Protein AF-A0A3D3RHH7-F1 (afdb_monomer_lite)

Secondary structure (DSSP, 8-state):
------------------------------PPPP----------SS-HHHHHHHHH-SSHHHHHHHHHHHTTT--HHHHHHHHHHHHTTSSSGGGS--GGGGGGGGGS-HHHHHHHHHHHHHHHS-SEETTEE-S-HHHHHHHHHHHHHHHHH--SSHHHHHHHHHHHHHHHHHHHTT-BTTTTB--TTB-TTSBB-HHHHHHHHHHHHH--SSHHHHHHHHHHHHHHHTTTB--HHHHHHHHTHHHHHT-

Radius of gyration: 22.03 Å; chains: 1; bounding box: 51×44×58 Å

Structure (mmCIF, N/CA/C/O backbone):
data_AF-A0A3D3RHH7-F1
#
_entry.id   AF-A0A3D3RHH7-F1
#
loop_
_atom_site.group_PDB
_atom_site.id
_atom_site.type_symbol
_atom_site.label_atom_id
_atom_site.label_alt_id
_atom_site.label_comp_id
_atom_site.label_asym_id
_atom_site.label_entity_id
_atom_site.label_seq_id
_atom_site.pdbx_PDB_ins_code
_atom_site.Cartn_x
_atom_site.Cartn_y
_atom_site.Cartn_z
_atom_site.occupancy
_atom_site.B_iso_or_equiv
_atom_site.auth_seq_id
_atom_site.auth_comp_id
_atom_site.auth_asym_id
_atom_site.auth_atom_id
_atom_site.pdbx_PDB_model_num
ATOM 1 N N . MET A 1 1 ? -23.963 -3.420 -33.113 1.00 36.44 1 MET A N 1
ATOM 2 C CA . MET A 1 1 ? -24.601 -2.488 -32.156 1.00 36.44 1 MET A CA 1
ATOM 3 C C . MET A 1 1 ? -24.087 -2.760 -30.743 1.00 36.44 1 MET A C 1
ATOM 5 O O . MET A 1 1 ? -24.636 -3.609 -30.059 1.00 36.44 1 MET A O 1
ATOM 9 N N . ARG A 1 2 ? -23.019 -2.074 -30.315 1.00 29.97 2 ARG A N 1
ATOM 10 C CA . ARG A 1 2 ? -22.666 -1.868 -28.898 1.00 29.97 2 ARG A CA 1
ATOM 11 C C . ARG A 1 2 ? -21.932 -0.532 -28.781 1.00 29.97 2 ARG A C 1
ATOM 13 O O . ARG A 1 2 ? -20.739 -0.444 -29.032 1.00 29.97 2 ARG A O 1
ATOM 20 N N . LEU A 1 3 ? -22.689 0.510 -28.446 1.00 31.59 3 LEU A N 1
ATOM 21 C CA . LEU A 1 3 ? -22.160 1.712 -27.814 1.00 31.59 3 LEU A CA 1
ATOM 22 C C . LEU A 1 3 ? -22.088 1.452 -26.307 1.00 31.59 3 LEU A C 1
ATOM 24 O O . LEU A 1 3 ? -23.099 1.079 -25.714 1.00 31.59 3 LEU A O 1
ATOM 28 N N . LYS A 1 4 ? -20.936 1.729 -25.695 1.00 30.05 4 LYS A N 1
ATOM 29 C CA . LYS A 1 4 ? -20.825 2.691 -24.588 1.00 30.05 4 LYS A CA 1
ATOM 30 C C . LYS A 1 4 ? -19.351 3.022 -24.351 1.00 30.05 4 LYS A C 1
ATOM 32 O O . LYS A 1 4 ? -18.522 2.152 -24.127 1.00 30.05 4 LYS A O 1
ATOM 37 N N . ARG A 1 5 ? -19.078 4.313 -24.503 1.00 30.95 5 ARG A N 1
ATOM 38 C CA . ARG A 1 5 ? -17.812 5.029 -24.371 1.00 30.95 5 ARG A CA 1
ATOM 39 C C . ARG A 1 5 ? -17.677 5.569 -22.939 1.00 30.95 5 ARG A C 1
ATOM 41 O O . ARG A 1 5 ? -18.682 5.994 -22.383 1.00 30.95 5 ARG A O 1
ATOM 48 N N . PHE A 1 6 ? -16.430 5.616 -22.467 1.00 32.62 6 PHE A N 1
ATOM 49 C CA . PHE A 1 6 ? -15.813 6.571 -21.532 1.00 32.62 6 PHE A CA 1
ATOM 50 C C . PHE A 1 6 ? -16.414 6.806 -20.132 1.00 32.62 6 PHE A C 1
ATOM 52 O O . PHE A 1 6 ? -17.530 7.283 -19.962 1.00 32.62 6 PHE A O 1
ATOM 59 N N . GLY A 1 7 ? -15.546 6.615 -19.136 1.00 24.17 7 GLY A N 1
ATOM 60 C CA . GLY A 1 7 ? -15.665 7.137 -17.778 1.00 24.17 7 GLY A CA 1
ATOM 61 C C . GLY A 1 7 ? -14.301 7.106 -17.086 1.00 24.17 7 GLY A C 1
ATOM 62 O O . GLY A 1 7 ? -14.091 6.288 -16.203 1.00 24.17 7 GLY A O 1
ATOM 63 N N . VAL A 1 8 ? -13.364 7.956 -17.520 1.00 29.80 8 VAL A N 1
ATOM 64 C CA . VAL A 1 8 ? -12.105 8.205 -16.795 1.00 29.80 8 VAL A CA 1
ATOM 65 C C . VAL A 1 8 ? -12.392 9.286 -15.758 1.00 29.80 8 VAL A C 1
ATOM 67 O O . VAL A 1 8 ? -12.702 10.422 -16.119 1.00 29.80 8 VAL A O 1
ATOM 70 N N . LEU A 1 9 ? -12.328 8.931 -14.476 1.00 25.11 9 LEU A N 1
ATOM 71 C CA . LEU A 1 9 ? -12.468 9.864 -13.361 1.00 25.11 9 LEU A CA 1
ATOM 72 C C . LEU A 1 9 ? -11.070 10.137 -12.787 1.00 25.11 9 LEU A C 1
ATOM 74 O O . LEU A 1 9 ? -10.566 9.372 -11.972 1.00 25.11 9 LEU A O 1
ATOM 78 N N . MET A 1 10 ? -10.432 11.230 -13.213 1.00 26.94 10 MET A N 1
ATOM 79 C CA . MET A 1 10 ? -9.290 11.787 -12.486 1.00 26.94 10 MET A CA 1
ATOM 80 C C . MET A 1 10 ? -9.810 12.647 -11.332 1.00 26.94 10 MET A C 1
ATOM 82 O O . MET A 1 10 ? -10.427 13.687 -11.555 1.00 26.94 10 MET A O 1
ATOM 86 N N . LEU A 1 11 ? -9.515 12.240 -10.097 1.00 23.30 11 LEU A N 1
ATOM 87 C CA . LEU A 1 11 ? -9.550 13.129 -8.938 1.00 23.30 11 LEU A CA 1
ATOM 88 C C . LEU A 1 11 ? -8.145 13.725 -8.756 1.00 23.30 11 LEU A C 1
ATOM 90 O O . LEU A 1 11 ? -7.280 13.118 -8.130 1.00 23.30 11 LEU A O 1
ATOM 94 N N . ALA A 1 12 ? -7.913 14.921 -9.297 1.00 27.81 12 ALA A N 1
ATOM 95 C CA . ALA A 1 12 ? -6.769 15.745 -8.920 1.00 27.81 12 ALA A CA 1
ATOM 96 C C . ALA A 1 12 ? -7.234 16.790 -7.898 1.00 27.81 12 ALA A C 1
ATOM 98 O O . ALA A 1 12 ? -8.126 17.595 -8.159 1.00 27.81 12 ALA A O 1
ATOM 99 N N . SER A 1 13 ? -6.639 16.743 -6.709 1.00 25.42 13 SER A N 1
ATOM 100 C CA . SER A 1 13 ? -6.849 17.724 -5.647 1.00 25.42 13 SER A CA 1
ATOM 101 C C . SER A 1 13 ? -5.986 18.959 -5.908 1.00 25.42 13 SER A C 1
ATOM 103 O O . SER A 1 13 ? -4.771 18.827 -6.024 1.00 25.42 13 SER A O 1
ATOM 105 N N . LEU A 1 14 ? -6.578 20.154 -5.894 1.00 25.58 14 LEU A N 1
ATOM 106 C CA . LEU A 1 14 ? -5.857 21.396 -5.612 1.00 25.58 14 LEU A CA 1
ATOM 107 C C . LEU A 1 14 ? -6.682 22.210 -4.606 1.00 25.58 14 LEU A C 1
ATOM 109 O O . LEU A 1 14 ? -7.826 22.570 -4.873 1.00 25.58 14 LEU A O 1
ATOM 113 N N . MET A 1 15 ? -6.122 22.451 -3.420 1.00 27.94 15 MET A N 1
ATOM 114 C CA . MET A 1 15 ? -6.662 23.428 -2.473 1.00 27.94 15 MET A CA 1
ATOM 115 C C . MET A 1 15 ? -6.313 24.835 -2.954 1.00 27.94 15 MET A C 1
ATOM 117 O O . MET A 1 15 ? -5.166 25.052 -3.325 1.00 27.94 15 MET A O 1
ATOM 121 N N . MET A 1 16 ? -7.251 25.777 -2.841 1.00 28.19 16 MET A N 1
ATOM 122 C CA . MET A 1 16 ? -7.049 27.136 -2.315 1.00 28.19 16 MET A CA 1
ATOM 123 C C . MET A 1 16 ? -8.427 27.730 -1.972 1.00 28.19 16 MET A C 1
ATOM 125 O O . MET A 1 16 ? -9.439 27.426 -2.597 1.00 28.19 16 MET A O 1
ATOM 129 N N . VAL A 1 17 ? -8.442 28.502 -0.893 1.00 28.31 17 VAL A N 1
ATOM 130 C CA . VAL A 1 17 ? -9.592 29.022 -0.146 1.00 28.31 17 VAL A CA 1
ATOM 131 C C . VAL A 1 17 ? -10.223 30.219 -0.866 1.00 28.31 17 VAL A C 1
ATOM 133 O O . VAL A 1 17 ? -9.503 31.096 -1.328 1.00 28.31 17 VAL A O 1
ATOM 136 N N . GLY A 1 18 ? -11.556 30.297 -0.897 1.00 24.38 18 GLY A N 1
ATOM 137 C CA . GLY A 1 18 ? -12.290 31.482 -1.352 1.00 24.3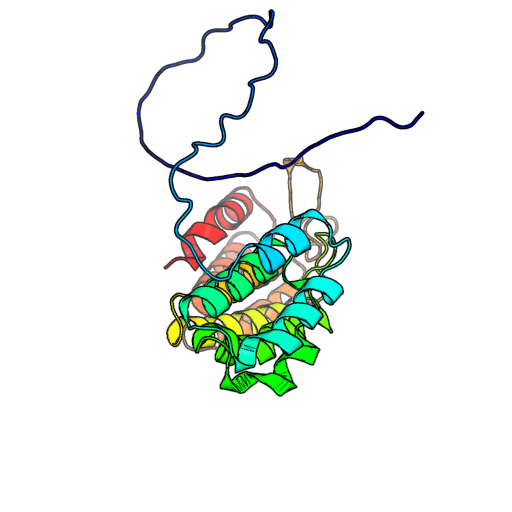8 18 GLY A CA 1
ATOM 138 C C . GLY A 1 18 ? -13.802 31.257 -1.335 1.00 24.38 18 GLY A C 1
ATOM 139 O O . GLY A 1 18 ? -14.340 30.515 -2.144 1.00 24.38 18 GLY A O 1
ATOM 140 N N . SER A 1 19 ? -14.471 31.860 -0.362 1.00 27.84 19 SER A N 1
ATOM 141 C CA . SER A 1 19 ? -15.902 31.791 -0.046 1.00 27.84 19 SER A CA 1
ATOM 142 C C . SER A 1 19 ? -16.840 32.325 -1.137 1.00 27.84 19 SER A C 1
ATOM 144 O O . SER A 1 19 ? -16.715 33.499 -1.469 1.00 27.84 19 SER A O 1
ATOM 146 N N . VAL A 1 20 ? -17.864 31.556 -1.545 1.00 26.48 20 VAL A N 1
ATOM 147 C CA . VAL A 1 20 ? -19.197 32.086 -1.923 1.00 26.48 20 VAL A CA 1
ATOM 148 C C . VAL A 1 20 ? -20.289 31.021 -1.681 1.00 26.48 20 VAL A C 1
ATOM 150 O O . VAL A 1 20 ? -20.112 29.853 -2.019 1.00 26.48 20 VAL A O 1
ATOM 153 N N . SER A 1 21 ? -21.399 31.431 -1.060 1.00 25.89 21 SER A N 1
ATOM 154 C CA . SER A 1 21 ? -22.599 30.631 -0.740 1.00 25.89 21 SER A CA 1
ATOM 155 C C . SER A 1 21 ? -23.409 30.170 -1.973 1.00 25.89 21 SER A C 1
ATOM 157 O O . SER A 1 21 ? -23.244 30.732 -3.055 1.00 25.89 21 SER A O 1
ATOM 159 N N . PRO A 1 22 ? -24.305 29.167 -1.821 1.00 28.92 22 PRO A N 1
ATOM 160 C CA . PRO A 1 22 ? -24.916 28.435 -2.930 1.00 28.92 22 PRO A CA 1
ATOM 161 C C . PRO A 1 22 ? -26.180 29.118 -3.469 1.00 28.92 22 PRO A C 1
ATOM 163 O O . PRO A 1 22 ? -27.149 29.318 -2.739 1.00 28.92 22 PRO A O 1
ATOM 166 N N . ALA A 1 23 ? -26.201 29.391 -4.773 1.00 25.73 23 ALA A N 1
ATOM 167 C CA . ALA A 1 23 ? -27.415 29.698 -5.518 1.00 25.73 23 ALA A CA 1
ATOM 168 C C . ALA A 1 23 ? -27.577 28.693 -6.665 1.00 25.73 23 ALA A C 1
ATOM 170 O O . ALA A 1 23 ? -26.650 28.427 -7.428 1.00 25.73 23 ALA A O 1
ATOM 171 N N . MET A 1 24 ? -28.774 28.113 -6.730 1.00 32.50 24 MET A N 1
ATOM 172 C CA . MET A 1 24 ? -29.255 27.201 -7.761 1.00 32.50 24 MET A CA 1
ATOM 173 C C . MET A 1 24 ? -29.057 27.789 -9.163 1.00 32.50 24 MET A C 1
ATOM 175 O O . MET A 1 24 ? -29.518 28.897 -9.423 1.00 32.50 24 MET A O 1
ATOM 179 N N . VAL A 1 25 ? -28.500 27.012 -10.094 1.00 27.36 25 VAL A N 1
ATOM 180 C CA . VAL A 1 25 ? -28.709 27.240 -11.529 1.00 27.36 25 VAL A CA 1
ATOM 181 C C . VAL A 1 25 ? -29.032 25.909 -12.202 1.00 27.36 25 VAL A C 1
ATOM 183 O O . VAL A 1 25 ? -28.307 24.923 -12.079 1.00 27.36 25 VAL A O 1
ATOM 186 N N . LYS A 1 26 ? -30.198 25.920 -12.851 1.00 26.30 26 LYS A N 1
ATOM 187 C CA . LYS A 1 26 ? -30.817 24.882 -13.674 1.00 26.30 26 LYS A CA 1
ATOM 188 C C . LYS A 1 26 ? -29.849 24.258 -14.679 1.00 26.30 26 LYS A C 1
ATOM 190 O O . LYS A 1 26 ? -29.038 24.942 -15.293 1.00 26.30 26 LYS A O 1
ATOM 195 N N . ALA A 1 27 ? -30.056 22.966 -14.909 1.00 34.97 27 ALA A N 1
ATOM 196 C CA . ALA A 1 27 ? -29.554 22.252 -16.067 1.00 34.97 27 ALA A CA 1
ATOM 197 C C . ALA A 1 27 ? -30.200 22.796 -17.350 1.00 34.97 27 ALA A C 1
ATOM 199 O O . ALA A 1 27 ? -31.411 22.685 -17.505 1.00 34.97 27 ALA A O 1
ATOM 200 N N . GLU A 1 28 ? -29.393 23.327 -18.266 1.00 26.34 28 GLU A N 1
ATOM 201 C CA . GLU A 1 28 ? -29.733 23.452 -19.685 1.00 26.34 28 GLU A CA 1
ATOM 202 C C . GLU A 1 28 ? -28.440 23.569 -20.519 1.00 26.34 28 GLU A C 1
ATOM 204 O O . GLU A 1 28 ? -27.606 24.436 -20.285 1.00 26.34 28 GLU A O 1
ATOM 209 N N . ASN A 1 29 ? -28.279 22.643 -21.472 1.00 37.91 29 ASN A N 1
ATOM 210 C CA . ASN A 1 29 ? -27.395 22.693 -22.646 1.00 37.91 29 ASN A CA 1
ATOM 211 C C . ASN A 1 29 ? -25.923 23.133 -22.471 1.00 37.91 29 ASN A C 1
ATOM 213 O O . ASN A 1 29 ? -25.558 24.268 -22.767 1.00 37.91 29 ASN A O 1
ATOM 217 N N . LEU A 1 30 ? -25.031 22.170 -22.209 1.00 26.97 30 LEU A N 1
ATOM 218 C CA . LEU A 1 30 ? -23.603 22.291 -22.532 1.00 26.97 30 LEU A CA 1
ATOM 219 C C . LEU A 1 30 ? -23.193 21.172 -23.497 1.00 26.97 30 LEU A C 1
ATOM 221 O O . LEU A 1 30 ? -23.174 19.991 -23.150 1.00 26.97 30 LEU A O 1
ATOM 225 N N . LYS A 1 31 ? -22.896 21.574 -24.739 1.00 30.28 31 LYS A N 1
ATOM 226 C CA . LYS A 1 31 ? -22.258 20.752 -25.775 1.00 30.28 31 LYS A CA 1
ATOM 227 C C . LYS A 1 31 ? -20.976 20.126 -25.214 1.00 30.28 31 LYS A C 1
ATOM 229 O O . LYS A 1 31 ? -20.228 20.786 -24.498 1.00 30.28 31 LYS A O 1
ATOM 234 N N . SER A 1 32 ? -20.735 18.861 -25.556 1.00 26.69 32 SER A N 1
ATOM 235 C CA . SER A 1 32 ? -19.552 18.099 -25.150 1.00 26.69 32 SER A CA 1
ATOM 236 C C . SER A 1 32 ? -18.262 18.888 -25.423 1.00 26.69 32 SER A C 1
ATOM 238 O O . SER A 1 32 ? -18.077 19.335 -26.557 1.00 26.69 32 SER A O 1
ATOM 240 N N . PRO A 1 33 ? -17.366 19.068 -24.437 1.00 29.00 33 PRO A N 1
ATOM 241 C CA . PRO A 1 33 ? -16.119 19.773 -24.672 1.00 29.00 33 PRO A CA 1
ATOM 242 C C . PRO A 1 33 ? -15.186 18.902 -25.516 1.00 29.00 33 PRO A C 1
ATOM 244 O O . PRO A 1 33 ? -14.762 17.819 -25.113 1.00 29.00 33 PRO A O 1
ATOM 247 N N . THR A 1 34 ? -14.879 19.396 -26.711 1.00 28.77 34 THR A N 1
ATOM 248 C CA . THR A 1 34 ? -13.774 18.942 -27.552 1.00 28.77 34 THR A CA 1
ATOM 249 C C . THR A 1 34 ? -12.474 19.099 -26.764 1.00 28.77 34 THR A C 1
ATOM 251 O O . THR A 1 34 ? -12.113 20.209 -26.373 1.00 28.77 34 THR A O 1
ATOM 254 N N . VAL A 1 35 ? -11.770 17.997 -26.507 1.00 27.92 35 VAL A N 1
ATOM 255 C CA . VAL A 1 35 ? -10.446 18.037 -25.878 1.00 27.92 35 VAL A CA 1
ATOM 256 C C . VAL A 1 35 ? -9.446 18.552 -26.911 1.00 27.92 35 VAL A C 1
ATOM 258 O O . VAL A 1 35 ? -9.142 17.871 -27.889 1.00 27.92 35 VAL A O 1
ATOM 261 N N . TYR A 1 36 ? -8.947 19.766 -26.692 1.00 26.12 36 TYR A N 1
ATOM 262 C CA . TYR A 1 36 ? -7.788 20.305 -27.393 1.00 26.12 36 TYR A CA 1
ATOM 263 C C . TYR A 1 36 ? -6.529 19.588 -26.897 1.00 26.12 36 TYR A C 1
ATOM 265 O O . TYR A 1 36 ? -6.069 19.824 -25.781 1.00 26.12 36 TYR A O 1
ATOM 273 N N . VAL A 1 37 ? -5.954 18.725 -27.733 1.00 31.12 37 VAL A N 1
ATOM 274 C CA . VAL A 1 37 ? -4.564 18.286 -27.573 1.00 31.12 37 VAL A CA 1
ATOM 275 C C . VAL A 1 37 ? -3.691 19.423 -28.097 1.00 31.12 37 VAL A C 1
ATOM 277 O O . VAL A 1 37 ? -3.684 19.699 -29.295 1.00 31.12 37 VAL A O 1
ATOM 280 N N . SER A 1 38 ? -2.995 20.132 -27.207 1.00 30.08 38 SER A N 1
ATOM 281 C CA . SER A 1 38 ? -2.053 21.174 -27.611 1.00 30.08 38 SER A CA 1
ATOM 282 C C . SER A 1 38 ? -0.878 20.542 -28.356 1.00 30.08 38 SER A C 1
ATOM 284 O O . SER A 1 38 ? -0.039 19.857 -27.769 1.00 30.08 38 SER A O 1
ATOM 286 N N . SER A 1 39 ? -0.816 20.792 -29.658 1.00 39.81 39 SER A N 1
ATOM 287 C CA . SER A 1 39 ? 0.302 20.480 -30.540 1.00 39.81 39 SER A CA 1
ATOM 288 C C . SER A 1 39 ? 1.522 21.338 -30.185 1.00 39.81 39 SER A C 1
ATOM 290 O O . SER A 1 39 ? 1.716 22.409 -30.754 1.00 39.81 39 SER A O 1
ATOM 292 N N . ALA A 1 40 ? 2.341 20.901 -29.230 1.00 34.91 40 ALA A N 1
ATOM 293 C CA . ALA A 1 40 ? 3.646 21.513 -28.980 1.00 34.91 40 ALA A CA 1
ATOM 294 C C . ALA A 1 40 ? 4.610 20.542 -28.280 1.00 34.91 40 ALA A C 1
ATOM 296 O O . ALA A 1 40 ? 4.842 20.656 -27.079 1.00 34.91 40 ALA A O 1
ATOM 297 N N . ARG A 1 41 ? 5.152 19.591 -29.057 1.00 35.56 41 ARG A N 1
ATOM 298 C CA . ARG A 1 41 ? 6.552 19.096 -29.060 1.00 35.56 41 ARG A CA 1
ATOM 299 C C . ARG A 1 41 ? 6.633 17.782 -29.847 1.00 35.56 41 ARG A C 1
ATOM 301 O O . ARG A 1 41 ? 6.730 16.700 -29.288 1.00 35.56 41 ARG A O 1
ATOM 308 N N . GLN A 1 42 ? 6.618 17.899 -31.172 1.00 41.00 42 GLN A N 1
ATOM 309 C CA . GLN A 1 42 ? 7.328 16.947 -32.023 1.00 41.00 42 GLN A CA 1
ATOM 310 C C . GLN A 1 42 ? 8.803 17.364 -32.015 1.00 41.00 42 GLN A C 1
ATOM 312 O O . GLN A 1 42 ? 9.186 18.314 -32.695 1.00 41.00 42 GLN A O 1
ATOM 317 N N . SER A 1 43 ? 9.625 16.684 -31.220 1.00 34.12 43 SER A N 1
ATOM 318 C CA . SER A 1 43 ? 11.081 16.688 -31.381 1.00 34.12 43 SER A CA 1
ATOM 319 C C . SER A 1 43 ? 11.524 15.269 -31.715 1.00 34.12 43 SER A C 1
ATOM 321 O O . SER A 1 43 ? 11.156 14.319 -31.034 1.00 34.12 43 SER A O 1
ATOM 323 N N . LYS A 1 44 ? 12.249 15.154 -32.827 1.00 41.88 44 LYS A N 1
ATOM 324 C CA . LYS A 1 44 ? 12.581 13.920 -33.535 1.00 41.88 44 LYS A CA 1
ATOM 325 C C . LYS A 1 44 ? 13.451 12.944 -32.728 1.00 41.88 44 LYS A C 1
ATOM 327 O O . LYS A 1 44 ? 14.390 13.350 -32.054 1.00 41.88 44 LYS A O 1
ATOM 332 N N . VAL A 1 45 ? 13.199 11.672 -33.056 1.00 42.31 45 VAL A N 1
ATOM 333 C CA . VAL A 1 45 ? 13.962 10.428 -32.851 1.00 42.31 45 VAL A CA 1
ATOM 334 C C . VAL A 1 45 ? 13.643 9.648 -31.564 1.00 42.31 45 VAL A C 1
ATOM 336 O O . VAL A 1 45 ? 14.158 9.917 -30.487 1.00 42.31 45 VAL A O 1
ATOM 339 N N . THR A 1 46 ? 12.855 8.580 -31.770 1.00 42.97 46 THR A N 1
ATOM 340 C CA . THR A 1 46 ? 12.613 7.390 -30.926 1.00 42.97 46 THR A CA 1
ATOM 341 C C . THR A 1 46 ? 11.695 7.548 -29.700 1.00 42.97 46 THR A C 1
ATOM 343 O O . THR A 1 46 ? 12.149 7.688 -28.573 1.00 42.97 46 THR A O 1
ATOM 346 N N . GLY A 1 47 ? 10.386 7.409 -29.938 1.00 49.00 47 GLY A N 1
ATOM 347 C CA . GLY A 1 47 ? 9.319 7.327 -28.923 1.00 49.00 47 GLY A CA 1
ATOM 348 C C . GLY A 1 47 ? 7.970 6.879 -29.514 1.00 49.00 47 GLY A C 1
ATOM 349 O O . GLY A 1 47 ? 7.160 6.265 -28.823 1.00 49.00 47 GLY A O 1
ATOM 350 N N . ASP A 1 48 ? 7.769 7.086 -30.822 1.00 60.84 48 ASP A N 1
ATOM 351 C CA . ASP A 1 48 ? 6.506 6.822 -31.531 1.00 60.84 48 ASP A CA 1
ATOM 352 C C . ASP A 1 48 ? 5.981 5.384 -31.363 1.00 60.84 48 ASP A C 1
ATOM 354 O O . ASP A 1 48 ? 4.799 5.188 -31.094 1.00 60.84 48 ASP A O 1
ATOM 358 N N . GLY A 1 49 ? 6.856 4.373 -31.419 1.00 80.75 49 GLY A N 1
ATOM 359 C CA . GLY A 1 49 ? 6.450 2.967 -31.291 1.00 80.75 49 GLY A CA 1
ATOM 360 C C . GLY A 1 49 ? 5.884 2.601 -29.916 1.00 80.75 49 GLY A C 1
ATOM 361 O O . GLY A 1 49 ? 4.946 1.811 -29.830 1.00 80.75 49 GLY A O 1
ATOM 362 N N . PHE A 1 50 ? 6.400 3.202 -28.839 1.00 91.25 50 PHE A N 1
ATOM 363 C CA . PHE A 1 50 ? 5.901 2.926 -27.492 1.00 91.25 50 PHE A CA 1
ATOM 364 C C . PHE A 1 50 ? 4.565 3.623 -27.231 1.00 91.25 50 PHE A C 1
ATOM 366 O O . PHE A 1 50 ? 3.652 3.007 -26.690 1.00 91.25 50 PHE A O 1
ATOM 373 N N . TYR A 1 51 ? 4.405 4.876 -27.665 1.00 88.56 51 TYR A N 1
ATOM 374 C CA . TYR A 1 51 ? 3.115 5.563 -27.561 1.00 88.56 51 TYR A CA 1
ATOM 375 C C . TYR A 1 51 ? 2.036 4.884 -28.406 1.00 88.56 51 TYR A C 1
ATOM 377 O O . TYR A 1 51 ? 0.917 4.691 -27.932 1.00 88.56 51 TYR A O 1
ATOM 385 N N . GLU A 1 52 ? 2.365 4.470 -29.631 1.00 91.19 52 GLU A N 1
ATOM 386 C CA . GLU A 1 52 ? 1.447 3.679 -30.447 1.00 91.19 52 GLU A CA 1
ATOM 387 C C . GLU A 1 52 ? 1.081 2.350 -29.786 1.00 91.19 52 GLU A C 1
ATOM 389 O O . GLU A 1 52 ? -0.086 1.957 -29.834 1.00 91.19 52 GLU A O 1
ATOM 394 N N . LEU A 1 53 ? 2.048 1.677 -29.153 1.00 94.56 53 LEU A N 1
ATOM 395 C CA . LEU A 1 53 ? 1.783 0.474 -28.375 1.00 94.56 53 LEU A CA 1
ATOM 396 C C . LEU A 1 53 ? 0.806 0.765 -27.237 1.00 94.56 53 LEU A C 1
ATOM 398 O O . LEU A 1 53 ? -0.177 0.051 -27.122 1.00 94.56 53 LEU A O 1
ATOM 402 N N . LEU A 1 54 ? 1.009 1.816 -26.439 1.00 93.19 54 LEU A N 1
ATOM 403 C CA . LEU A 1 54 ? 0.098 2.154 -25.336 1.00 93.19 54 LEU A CA 1
ATOM 404 C C . LEU A 1 54 ? -1.344 2.406 -25.811 1.00 93.19 54 LEU A C 1
ATOM 406 O O . LEU A 1 54 ? -2.284 2.110 -25.081 1.00 93.19 54 LEU A O 1
ATOM 410 N N . LEU A 1 55 ? -1.532 2.931 -27.027 1.00 90.75 55 LEU A N 1
ATOM 411 C CA . LEU A 1 55 ? -2.859 3.166 -27.611 1.00 90.75 55 LEU A CA 1
ATOM 412 C C . LEU A 1 55 ? -3.531 1.895 -28.152 1.00 90.75 55 LEU A C 1
ATOM 414 O O . LEU A 1 55 ? -4.756 1.867 -28.282 1.00 90.75 55 LEU A O 1
ATOM 418 N N . LYS A 1 56 ? -2.741 0.886 -28.537 1.00 93.62 56 LYS A N 1
ATOM 419 C CA . LYS A 1 56 ? -3.211 -0.332 -29.219 1.00 93.62 56 LYS A CA 1
ATOM 420 C C . LYS A 1 56 ? -3.240 -1.558 -28.306 1.00 93.62 56 LYS A C 1
ATOM 422 O O . LYS A 1 56 ? -4.063 -2.442 -28.535 1.00 93.62 56 LYS A O 1
ATOM 427 N N . ALA A 1 57 ? -2.346 -1.613 -27.323 1.00 93.94 57 ALA A N 1
ATOM 428 C CA . ALA A 1 57 ? -2.203 -2.724 -26.399 1.00 93.94 57 ALA A CA 1
ATOM 429 C C . ALA A 1 57 ? -3.496 -2.925 -25.615 1.00 93.94 57 ALA A C 1
ATOM 431 O O . ALA A 1 57 ? -4.151 -1.973 -25.186 1.00 93.94 57 ALA A O 1
ATOM 432 N N . THR A 1 58 ? -3.854 -4.188 -25.429 1.00 92.50 58 THR A N 1
ATOM 433 C CA . THR A 1 58 ? -5.075 -4.578 -24.718 1.00 92.50 58 THR A CA 1
ATOM 434 C C . THR A 1 58 ? -4.798 -5.099 -23.315 1.00 92.50 58 THR A C 1
ATOM 436 O O . THR A 1 58 ? -5.723 -5.185 -22.509 1.00 92.50 58 THR A O 1
ATOM 439 N N . ASP A 1 59 ? -3.536 -5.415 -23.013 1.00 93.56 59 ASP A N 1
ATOM 440 C CA . ASP A 1 59 ? -3.076 -5.787 -21.682 1.00 93.56 59 ASP A CA 1
ATOM 441 C C . ASP A 1 59 ? -1.650 -5.280 -21.387 1.00 93.56 59 ASP A C 1
ATOM 443 O O . ASP A 1 59 ? -0.854 -4.976 -22.282 1.00 93.56 59 ASP A O 1
ATOM 447 N N . SER A 1 60 ? -1.307 -5.196 -20.098 1.00 96.19 60 SER A N 1
ATOM 448 C CA . SER A 1 60 ? 0.019 -4.750 -19.656 1.00 96.19 60 SER A CA 1
ATOM 449 C C . SER A 1 60 ? 1.160 -5.705 -20.018 1.00 96.19 60 SER A C 1
ATOM 451 O O . SER A 1 60 ? 2.325 -5.302 -19.957 1.00 96.19 60 SER A O 1
ATOM 453 N N . LYS A 1 61 ? 0.893 -6.957 -20.417 1.00 97.62 61 LYS A N 1
ATOM 454 C CA . LYS A 1 61 ? 1.953 -7.902 -20.809 1.00 97.62 61 LYS A CA 1
ATOM 455 C C . LYS A 1 61 ? 2.582 -7.495 -22.132 1.00 97.62 61 LYS A C 1
ATOM 457 O O . LYS A 1 61 ? 3.794 -7.667 -22.281 1.00 97.62 61 LYS A O 1
ATOM 462 N N . GLU A 1 62 ? 1.801 -6.944 -23.059 1.00 97.69 62 GLU A N 1
ATOM 463 C CA . GLU A 1 62 ? 2.312 -6.375 -24.312 1.00 97.69 62 GLU A CA 1
ATOM 464 C C . GLU A 1 62 ? 3.311 -5.242 -24.019 1.00 97.69 62 GLU A C 1
ATOM 466 O O . GLU A 1 62 ? 4.445 -5.251 -24.507 1.00 97.69 62 GLU A O 1
ATOM 471 N N . VAL A 1 63 ? 2.939 -4.328 -23.116 1.00 97.62 63 VAL A N 1
ATOM 472 C CA . VAL A 1 63 ? 3.777 -3.197 -22.681 1.00 97.62 63 VAL A CA 1
ATOM 473 C C . VAL A 1 63 ? 5.054 -3.679 -21.984 1.00 97.62 63 VAL A C 1
ATOM 475 O O . VAL A 1 63 ? 6.156 -3.251 -22.328 1.00 97.62 63 VAL A O 1
ATOM 478 N N . VAL A 1 64 ? 4.941 -4.617 -21.036 1.00 98.06 64 VAL A N 1
ATOM 479 C CA . VAL A 1 64 ? 6.097 -5.209 -20.337 1.00 98.06 64 VAL A CA 1
ATOM 480 C C . VAL A 1 64 ? 7.044 -5.917 -21.311 1.00 98.06 64 VAL A C 1
ATOM 482 O O . VAL A 1 64 ? 8.266 -5.826 -21.152 1.00 98.06 64 VAL A O 1
ATOM 485 N N . SER A 1 65 ? 6.504 -6.614 -22.314 1.00 97.44 65 SER A N 1
ATOM 486 C CA . SER A 1 65 ? 7.298 -7.334 -23.318 1.00 97.44 65 SER A CA 1
ATOM 487 C C . SER A 1 65 ? 8.093 -6.368 -24.189 1.00 97.44 65 SER A C 1
ATOM 489 O O . SE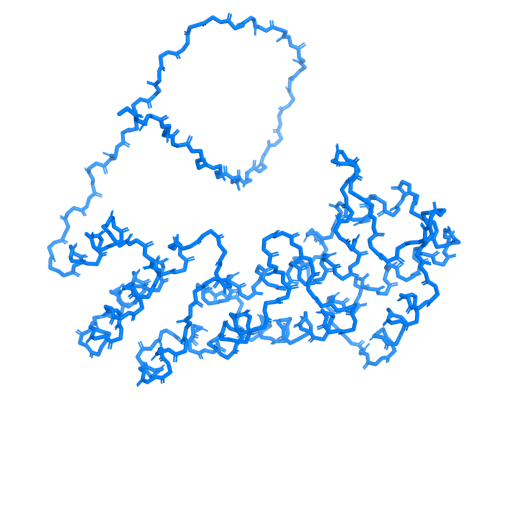R A 1 65 ? 9.310 -6.522 -24.298 1.00 97.44 65 SER A O 1
ATOM 491 N N . TYR A 1 66 ? 7.447 -5.311 -24.690 1.00 96.62 66 TYR A N 1
ATOM 492 C CA . TYR A 1 66 ? 8.122 -4.262 -25.451 1.00 96.62 66 TYR A CA 1
ATOM 493 C C . TYR A 1 66 ? 9.278 -3.644 -24.661 1.00 96.62 66 TYR A C 1
ATOM 495 O O . TYR A 1 66 ? 10.398 -3.543 -25.163 1.00 96.62 66 TYR A O 1
ATOM 503 N N . ILE A 1 67 ? 9.040 -3.283 -23.396 1.00 97.00 67 ILE A N 1
ATOM 504 C CA . ILE A 1 67 ? 10.074 -2.703 -22.533 1.00 97.00 67 ILE A CA 1
ATOM 505 C C . ILE A 1 67 ? 11.248 -3.669 -22.392 1.00 97.00 67 ILE A C 1
ATOM 507 O O . ILE A 1 67 ? 12.396 -3.280 -22.582 1.00 97.00 67 ILE A O 1
ATOM 511 N N . LYS A 1 68 ? 10.986 -4.942 -22.086 1.00 97.00 68 LYS A N 1
ATOM 512 C CA . LYS A 1 68 ? 12.038 -5.953 -21.917 1.00 97.00 68 LYS A CA 1
ATOM 513 C C . LYS A 1 68 ? 12.927 -6.086 -23.162 1.00 97.00 68 LYS A C 1
ATOM 515 O O . LYS A 1 68 ? 14.129 -6.312 -23.013 1.00 97.00 68 LYS A O 1
ATOM 520 N N . GLU A 1 69 ? 12.350 -5.962 -24.352 1.00 95.69 69 GLU A N 1
ATOM 521 C CA . GLU A 1 69 ? 13.063 -6.064 -25.629 1.00 95.69 69 GLU A CA 1
ATOM 522 C C . GLU A 1 69 ? 13.889 -4.811 -25.949 1.00 95.69 69 GLU A C 1
ATOM 524 O O . GLU A 1 69 ? 15.027 -4.933 -26.399 1.00 95.69 69 GLU A O 1
ATOM 529 N N . HIS A 1 70 ? 13.366 -3.618 -25.650 1.00 95.25 70 HIS A N 1
ATOM 530 C CA . HIS A 1 70 ? 13.943 -2.352 -26.121 1.00 95.25 70 HIS A CA 1
ATOM 531 C C . HIS A 1 70 ? 14.772 -1.598 -25.070 1.00 95.25 70 HIS A C 1
ATOM 533 O O . HIS A 1 70 ? 15.548 -0.712 -25.420 1.00 95.25 70 HIS A O 1
ATOM 539 N N . ILE A 1 71 ? 14.659 -1.938 -23.780 1.00 96.12 71 ILE A N 1
ATOM 540 C CA . ILE A 1 71 ? 15.291 -1.167 -22.692 1.00 96.12 71 ILE A CA 1
ATOM 541 C C . ILE A 1 71 ? 16.825 -1.145 -22.753 1.00 96.12 71 ILE A C 1
ATOM 543 O O . ILE A 1 71 ? 17.441 -0.192 -22.292 1.00 96.12 71 ILE A O 1
ATOM 547 N N . LYS A 1 72 ? 17.468 -2.171 -23.327 1.00 95.88 72 LYS A N 1
ATOM 548 C CA . LYS A 1 72 ? 18.941 -2.277 -23.353 1.00 95.88 72 LYS A CA 1
ATOM 549 C C . LYS A 1 72 ? 19.616 -1.236 -24.245 1.00 95.88 72 LYS A C 1
ATOM 551 O O . LYS A 1 72 ? 20.776 -0.913 -24.013 1.00 95.88 72 LYS A O 1
ATOM 556 N N . THR A 1 73 ? 18.915 -0.777 -25.278 1.00 94.25 73 THR A N 1
ATOM 557 C CA . THR A 1 73 ? 19.404 0.205 -26.257 1.00 94.25 73 THR A CA 1
ATOM 558 C C . THR A 1 73 ? 18.704 1.555 -26.114 1.00 94.25 73 THR A C 1
ATOM 560 O O . THR A 1 73 ? 18.983 2.466 -26.887 1.00 94.25 73 THR A O 1
ATOM 563 N N . ALA A 1 74 ? 17.773 1.674 -25.166 1.00 94.50 74 ALA A N 1
ATOM 564 C CA . ALA A 1 74 ? 17.043 2.900 -24.899 1.00 94.50 74 ALA A CA 1
ATOM 565 C C . ALA A 1 74 ? 17.917 3.903 -24.131 1.00 94.50 74 ALA A C 1
ATOM 567 O O . ALA A 1 74 ? 18.713 3.533 -23.268 1.00 94.50 74 ALA A O 1
ATOM 568 N N . SER A 1 75 ? 17.741 5.184 -24.438 1.00 94.44 75 SER A N 1
ATOM 569 C CA . SER A 1 75 ? 18.269 6.289 -23.638 1.00 94.44 75 SER A CA 1
ATOM 570 C C . SER A 1 75 ? 17.544 6.396 -22.295 1.00 94.44 75 SER A C 1
ATOM 572 O O . SER A 1 75 ? 16.412 5.937 -22.152 1.00 94.44 75 SER A O 1
ATOM 574 N N . GLU A 1 76 ? 18.154 7.066 -21.317 1.00 91.75 76 GLU A N 1
ATOM 575 C CA . GLU A 1 76 ? 17.547 7.273 -19.993 1.00 91.75 76 GLU A CA 1
ATOM 576 C C . GLU A 1 76 ? 16.155 7.926 -20.074 1.00 91.75 76 GLU A C 1
ATOM 578 O O . GLU A 1 76 ? 15.224 7.462 -19.422 1.00 91.75 76 GLU A O 1
ATOM 583 N N . SER A 1 77 ? 15.975 8.925 -20.950 1.00 91.75 77 SER A N 1
ATOM 584 C CA . SER A 1 77 ? 14.674 9.584 -21.164 1.00 91.75 77 SER A CA 1
ATOM 585 C C . SER A 1 77 ? 13.603 8.610 -21.658 1.00 91.75 77 SER A C 1
ATOM 587 O O . SER A 1 77 ? 12.469 8.643 -21.191 1.00 91.75 77 SER A O 1
ATOM 589 N N . GLN A 1 78 ? 13.958 7.709 -22.577 1.00 94.38 78 GLN A N 1
ATOM 590 C CA . GLN A 1 78 ? 13.027 6.697 -23.080 1.00 94.38 78 GLN A CA 1
ATOM 591 C C . GLN A 1 78 ? 12.696 5.662 -22.014 1.00 94.38 78 GLN A C 1
ATOM 593 O O . GLN A 1 78 ? 11.561 5.210 -21.923 1.00 94.38 78 GLN A O 1
ATOM 598 N N . ILE A 1 79 ? 13.673 5.284 -21.190 1.00 95.50 79 ILE A N 1
ATOM 599 C CA . ILE A 1 79 ? 13.450 4.365 -20.074 1.00 95.50 79 ILE A CA 1
ATOM 600 C C . ILE A 1 79 ? 12.478 4.994 -19.065 1.00 95.50 79 ILE A C 1
ATOM 602 O O . ILE A 1 79 ? 11.566 4.316 -18.589 1.00 95.50 79 ILE A O 1
ATOM 606 N N . ASP A 1 80 ? 12.616 6.288 -18.782 1.00 92.00 80 ASP A N 1
ATOM 607 C CA . ASP A 1 80 ? 11.678 7.020 -17.931 1.00 92.00 80 ASP A CA 1
ATOM 608 C C . ASP A 1 80 ? 10.269 7.077 -18.539 1.00 92.00 80 ASP A C 1
ATOM 610 O O . ASP A 1 80 ? 9.284 6.847 -17.830 1.00 92.00 80 ASP A O 1
ATOM 614 N N . GLU A 1 81 ? 10.153 7.327 -19.845 1.00 93.25 81 GLU A N 1
ATOM 615 C CA . GLU A 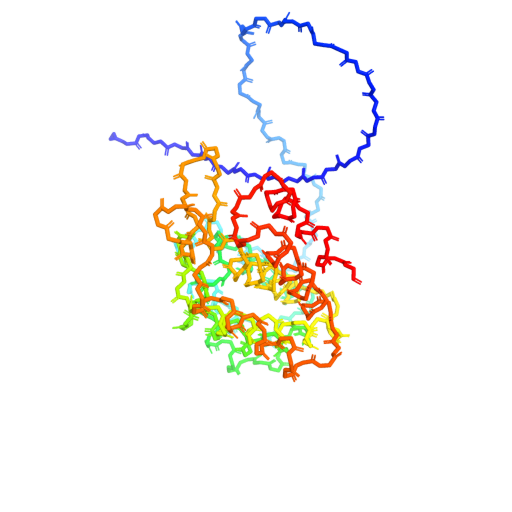1 81 ? 8.881 7.267 -20.576 1.00 93.25 81 GLU A CA 1
ATOM 616 C C . GLU A 1 81 ? 8.261 5.865 -20.527 1.00 93.25 81 GLU A C 1
ATOM 618 O O . GLU A 1 81 ? 7.071 5.731 -20.236 1.00 93.25 81 GLU A O 1
ATOM 623 N N . TYR A 1 82 ? 9.069 4.818 -20.712 1.00 96.44 82 TYR A N 1
ATOM 624 C CA . TYR A 1 82 ? 8.651 3.421 -20.609 1.00 96.44 82 TYR A CA 1
ATOM 625 C C . TYR A 1 82 ? 8.068 3.107 -19.235 1.00 96.44 82 TYR A C 1
ATOM 627 O O . TYR A 1 82 ? 6.996 2.508 -19.132 1.00 96.44 82 TYR A O 1
ATOM 635 N N . MET A 1 83 ? 8.753 3.525 -18.168 1.00 96.44 83 MET A N 1
ATOM 636 C CA . MET A 1 83 ? 8.282 3.290 -16.807 1.00 96.44 83 MET A CA 1
ATOM 637 C C . MET A 1 83 ? 7.017 4.093 -16.510 1.00 96.44 83 MET A C 1
ATOM 639 O O . MET A 1 83 ? 6.067 3.538 -15.969 1.00 96.44 83 MET A O 1
ATOM 643 N N . ARG A 1 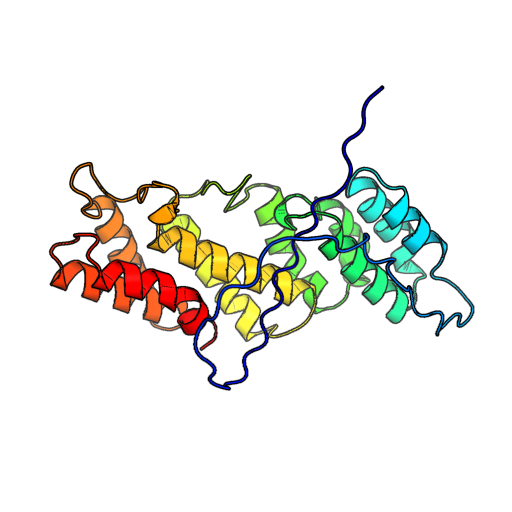84 ? 6.947 5.371 -16.896 1.00 94.00 84 ARG A N 1
ATOM 644 C CA . ARG A 1 84 ? 5.730 6.178 -16.705 1.00 94.00 84 ARG A CA 1
ATOM 645 C C . ARG A 1 84 ? 4.536 5.569 -17.435 1.00 94.00 84 ARG A C 1
ATOM 647 O O . ARG A 1 84 ? 3.494 5.389 -16.814 1.00 94.00 84 ARG A O 1
ATOM 654 N N . GLY A 1 85 ? 4.716 5.199 -18.704 1.00 95.75 85 GLY A N 1
ATOM 655 C CA . GLY A 1 85 ? 3.681 4.567 -19.518 1.00 95.75 85 GLY A CA 1
ATOM 656 C C . GLY A 1 85 ? 3.178 3.264 -18.904 1.00 95.75 85 GLY A C 1
ATOM 657 O O . GLY A 1 85 ? 1.974 3.116 -18.710 1.00 95.75 85 GLY A O 1
ATOM 658 N N . LEU A 1 86 ? 4.090 2.368 -18.507 1.00 97.56 86 LEU A N 1
ATOM 659 C CA . LEU A 1 86 ? 3.733 1.098 -17.870 1.00 97.56 86 LEU A CA 1
ATOM 660 C C . LEU A 1 86 ? 2.938 1.302 -16.575 1.00 97.56 86 LEU A C 1
ATOM 662 O O . LEU A 1 86 ? 1.891 0.690 -16.405 1.00 97.56 86 LEU A O 1
ATOM 666 N N . PHE A 1 87 ? 3.409 2.162 -15.668 1.00 96.44 87 PHE A N 1
ATOM 667 C CA . PHE A 1 87 ? 2.747 2.387 -14.377 1.00 96.44 87 PHE A CA 1
ATOM 668 C C . PHE A 1 87 ? 1.386 3.084 -14.503 1.00 96.44 87 PHE A C 1
ATOM 670 O O . PHE A 1 87 ? 0.589 2.997 -13.575 1.00 96.44 87 PHE A O 1
ATOM 677 N N . SER A 1 88 ? 1.123 3.764 -15.622 1.00 93.62 88 SER A N 1
ATOM 678 C CA . SER A 1 88 ? -0.178 4.372 -15.927 1.00 93.62 88 SER A CA 1
ATOM 679 C C . SER A 1 88 ? -1.103 3.497 -16.776 1.00 93.62 88 SER A C 1
ATOM 681 O O . SER A 1 88 ? -2.206 3.934 -17.087 1.00 93.62 88 SER A O 1
ATOM 683 N N . PHE A 1 89 ? -0.642 2.321 -17.217 1.00 95.75 89 PHE A N 1
ATOM 684 C CA . PHE A 1 89 ? -1.373 1.518 -18.196 1.00 95.75 89 PHE A CA 1
ATOM 685 C C . PHE A 1 89 ? -2.605 0.833 -17.592 1.00 95.75 89 PHE A C 1
ATOM 687 O O . PHE A 1 89 ? -3.669 0.842 -18.201 1.00 95.75 89 PHE A O 1
ATOM 694 N N . GLU A 1 90 ? -2.458 0.261 -16.397 1.00 94.06 90 GLU A N 1
ATOM 695 C CA . GLU A 1 90 ? -3.562 -0.356 -15.654 1.00 94.06 90 GLU A CA 1
ATOM 696 C C . GLU A 1 90 ? -4.122 0.623 -14.613 1.00 94.06 90 GLU A C 1
ATOM 698 O O . GLU A 1 90 ? -3.385 1.441 -14.058 1.00 94.06 90 GLU A O 1
ATOM 703 N N . ASP A 1 91 ? -5.408 0.479 -14.281 1.00 91.00 91 ASP A N 1
ATOM 704 C CA . ASP A 1 91 ? -6.058 1.267 -13.222 1.00 91.00 91 ASP A CA 1
ATOM 705 C C . ASP A 1 91 ? -5.427 1.015 -11.836 1.00 91.00 91 ASP A C 1
ATOM 707 O O . ASP A 1 91 ? -5.345 1.924 -11.006 1.00 91.00 91 ASP A O 1
ATOM 711 N N . ASP A 1 92 ? -4.975 -0.218 -11.574 1.00 92.75 92 ASP A N 1
ATOM 712 C CA . ASP A 1 92 ? -4.216 -0.589 -10.377 1.00 92.75 92 ASP A CA 1
ATOM 713 C C . ASP A 1 92 ? -2.869 -1.205 -10.783 1.00 92.75 92 ASP A C 1
ATOM 715 O O . ASP A 1 92 ? -2.801 -2.249 -11.430 1.00 92.75 92 ASP A O 1
ATOM 719 N N . VAL A 1 93 ? -1.767 -0.599 -10.330 1.00 95.06 93 VAL A N 1
ATOM 720 C CA . VAL A 1 93 ? -0.392 -1.076 -10.575 1.00 95.06 93 VAL A CA 1
ATOM 721 C C . VAL A 1 93 ? -0.189 -2.525 -10.107 1.00 95.06 93 VAL A C 1
ATOM 723 O O . VAL A 1 93 ? 0.701 -3.221 -10.597 1.00 95.06 93 VAL A O 1
ATOM 726 N N . ARG A 1 94 ? -1.005 -3.013 -9.165 1.00 95.75 94 ARG A N 1
ATOM 727 C CA . ARG A 1 94 ? -0.981 -4.416 -8.723 1.00 95.75 94 ARG A CA 1
ATOM 728 C C . ARG A 1 94 ? -1.376 -5.401 -9.825 1.00 95.75 94 ARG A C 1
ATOM 730 O O . ARG A 1 94 ? -0.981 -6.563 -9.746 1.00 95.75 94 ARG A O 1
ATOM 737 N N . ASP A 1 95 ? -2.112 -4.970 -10.842 1.00 95.69 95 ASP A N 1
ATOM 738 C CA . ASP A 1 95 ? -2.549 -5.841 -11.935 1.00 95.69 95 ASP A CA 1
ATOM 739 C C . ASP A 1 95 ? -1.448 -6.075 -12.988 1.00 95.69 95 ASP A C 1
ATOM 741 O O . ASP A 1 95 ? -1.511 -7.042 -13.746 1.00 95.69 95 ASP A O 1
ATOM 745 N N . ILE A 1 96 ? -0.357 -5.304 -12.937 1.00 97.62 96 ILE A N 1
ATOM 746 C CA . ILE A 1 96 ? 0.806 -5.445 -13.823 1.00 97.62 96 ILE A CA 1
ATOM 747 C C . ILE A 1 96 ? 1.758 -6.542 -13.314 1.00 97.62 96 ILE A C 1
ATOM 749 O O . ILE A 1 96 ? 2.276 -6.473 -12.193 1.00 97.62 96 ILE A O 1
ATOM 753 N N . ASP A 1 97 ? 2.088 -7.529 -14.158 1.00 97.94 97 ASP A N 1
ATOM 754 C CA . ASP A 1 97 ? 3.143 -8.504 -13.843 1.00 97.94 97 ASP A CA 1
ATOM 755 C C . ASP A 1 97 ? 4.540 -7.954 -14.161 1.00 97.94 97 ASP A C 1
ATOM 757 O O . ASP A 1 97 ? 5.057 -8.075 -15.270 1.00 97.94 97 ASP A O 1
ATOM 761 N N . PHE A 1 98 ? 5.211 -7.415 -13.146 1.00 98.06 98 PHE A N 1
ATOM 762 C CA . PHE A 1 98 ? 6.593 -6.940 -13.261 1.00 98.06 98 PHE A CA 1
ATOM 763 C C . PHE A 1 98 ? 7.652 -8.063 -13.263 1.00 98.06 98 PHE A C 1
ATOM 765 O O . PHE A 1 98 ? 8.852 -7.786 -13.362 1.00 98.06 98 PHE A O 1
ATOM 772 N N . THR A 1 99 ? 7.266 -9.339 -13.126 1.00 98.31 99 THR A N 1
ATOM 773 C CA . THR A 1 99 ? 8.213 -10.469 -13.059 1.00 98.31 99 THR A CA 1
ATOM 774 C C . THR A 1 99 ? 9.195 -10.518 -14.239 1.00 98.31 99 THR A C 1
ATOM 776 O O . THR A 1 99 ? 10.389 -10.711 -13.972 1.00 98.31 99 THR A O 1
ATOM 779 N N . PRO A 1 100 ? 8.777 -10.306 -15.505 1.00 98.06 100 PRO A N 1
ATOM 780 C CA . PRO A 1 100 ? 9.682 -10.346 -16.655 1.00 98.06 100 PRO A CA 1
ATOM 781 C C . PRO A 1 100 ? 10.803 -9.300 -16.600 1.00 98.06 100 PRO A C 1
ATOM 783 O O . PRO A 1 100 ? 11.905 -9.559 -17.090 1.00 98.06 100 PRO A O 1
ATOM 786 N N . LEU A 1 101 ? 10.574 -8.155 -15.944 1.00 97.94 101 LEU A N 1
ATOM 787 C CA . LEU A 1 101 ? 11.560 -7.072 -15.859 1.00 97.94 101 LEU A CA 1
ATOM 788 C C . LEU A 1 101 ? 12.767 -7.414 -14.974 1.00 97.94 101 LEU A C 1
ATOM 790 O O . LEU A 1 101 ? 13.794 -6.740 -15.041 1.00 97.94 101 LEU A O 1
ATOM 794 N N . LYS A 1 102 ? 12.716 -8.504 -14.194 1.00 97.75 102 LYS A N 1
ATOM 795 C CA . LYS A 1 102 ? 13.887 -9.010 -13.455 1.00 97.75 102 LYS A CA 1
ATOM 796 C C . LYS A 1 102 ? 15.087 -9.277 -14.364 1.00 97.75 102 LYS A C 1
ATOM 798 O O . LYS A 1 102 ? 16.213 -9.017 -13.950 1.00 97.75 102 LYS A O 1
ATOM 803 N N . ALA A 1 103 ? 14.848 -9.766 -15.583 1.00 97.31 103 ALA A N 1
ATOM 804 C CA . ALA A 1 103 ? 15.904 -10.086 -16.545 1.00 97.31 103 ALA A CA 1
ATOM 805 C C . ALA A 1 103 ? 16.658 -8.843 -17.050 1.00 97.31 103 ALA A C 1
ATOM 807 O O . ALA A 1 103 ? 17.794 -8.946 -17.501 1.00 97.31 103 ALA A O 1
ATOM 808 N N . VAL A 1 104 ? 16.035 -7.668 -16.949 1.00 97.44 104 VAL A N 1
ATOM 809 C CA . VAL A 1 104 ? 16.579 -6.379 -17.400 1.00 97.44 104 VAL A CA 1
ATOM 810 C C . VAL A 1 104 ? 16.741 -5.391 -16.243 1.00 97.44 104 VAL A C 1
ATOM 812 O O . VAL A 1 104 ? 16.905 -4.196 -16.459 1.00 97.44 104 VAL A O 1
ATOM 815 N N . LYS A 1 105 ? 16.756 -5.884 -14.996 1.00 97.00 105 LYS A N 1
ATOM 816 C CA . LYS A 1 105 ? 16.773 -5.067 -13.772 1.00 97.00 105 LYS A CA 1
ATOM 817 C C . LYS A 1 105 ? 17.878 -4.003 -13.744 1.00 97.00 105 LYS A C 1
ATOM 819 O O . LYS A 1 105 ? 17.701 -2.962 -13.120 1.00 97.00 105 LYS A O 1
ATOM 824 N N . ASN A 1 106 ? 19.023 -4.273 -14.369 1.00 97.00 106 ASN A N 1
ATOM 825 C CA . ASN A 1 106 ? 20.165 -3.357 -14.376 1.00 97.00 106 ASN A CA 1
ATOM 826 C C . ASN A 1 106 ? 19.986 -2.143 -15.296 1.00 97.00 106 ASN A C 1
ATOM 828 O O . ASN A 1 106 ? 20.742 -1.194 -15.144 1.00 97.00 106 ASN A O 1
ATOM 832 N N . TYR A 1 107 ? 18.993 -2.169 -16.185 1.00 97.19 107 TYR A N 1
ATOM 833 C CA . TYR A 1 107 ? 18.645 -1.063 -17.078 1.00 97.19 107 TYR A CA 1
ATOM 834 C C . TYR A 1 107 ? 17.449 -0.249 -16.561 1.00 97.19 107 TYR A C 1
ATOM 836 O O . TYR A 1 107 ? 17.093 0.759 -17.152 1.00 97.19 107 TYR A O 1
ATOM 844 N N . LEU A 1 108 ? 16.796 -0.684 -15.477 1.00 97.19 108 LEU A N 1
ATOM 845 C CA . LEU A 1 108 ? 15.677 0.050 -14.886 1.00 97.19 108 LEU A CA 1
ATOM 846 C C . LEU A 1 108 ? 16.181 1.271 -14.100 1.00 97.19 108 LEU A C 1
ATOM 848 O O . LEU A 1 108 ? 17.248 1.178 -13.479 1.00 97.19 108 LEU A O 1
ATOM 852 N N . PRO A 1 109 ? 15.378 2.350 -14.004 1.00 95.44 109 PRO A N 1
ATOM 853 C CA . PRO A 1 109 ? 15.654 3.455 -13.095 1.00 95.44 109 PRO A CA 1
ATOM 854 C C . PRO A 1 109 ? 15.857 2.949 -11.666 1.00 95.44 109 PRO A C 1
ATOM 856 O O . PRO A 1 109 ? 15.248 1.958 -11.247 1.00 95.44 109 PRO A O 1
ATOM 859 N N . THR A 1 110 ? 16.734 3.606 -10.905 1.00 95.06 110 THR A N 1
ATOM 860 C CA . THR A 1 110 ? 17.163 3.116 -9.582 1.00 95.06 110 THR A CA 1
ATOM 861 C C . THR A 1 110 ? 15.989 2.920 -8.617 1.00 95.06 110 THR A C 1
ATOM 863 O O . THR A 1 110 ? 15.949 1.921 -7.894 1.00 95.06 110 THR A O 1
ATOM 866 N N . ASP A 1 111 ? 15.009 3.823 -8.620 1.00 94.25 111 ASP A N 1
ATOM 867 C CA . ASP A 1 111 ? 13.807 3.713 -7.792 1.00 94.25 111 ASP A CA 1
ATOM 868 C C . ASP A 1 111 ? 12.950 2.508 -8.214 1.00 94.25 111 ASP A C 1
ATOM 870 O O . ASP A 1 111 ? 12.596 1.682 -7.373 1.00 94.25 111 ASP A O 1
ATOM 874 N N . VAL A 1 112 ? 12.705 2.314 -9.514 1.00 96.81 112 VAL A N 1
ATOM 875 C CA . VAL A 1 112 ? 11.944 1.164 -10.030 1.00 96.81 112 VAL A CA 1
ATOM 876 C C . VAL A 1 112 ? 12.670 -0.148 -9.737 1.00 96.81 112 VAL A C 1
ATOM 878 O O . VAL A 1 112 ? 12.066 -1.115 -9.268 1.00 96.81 112 VAL A O 1
ATOM 881 N N . LYS A 1 113 ? 13.992 -0.181 -9.931 1.00 96.69 113 LYS A N 1
ATOM 882 C CA . LYS A 1 113 ? 14.863 -1.313 -9.595 1.00 96.69 113 LYS A CA 1
ATOM 883 C C . LYS A 1 113 ? 14.726 -1.720 -8.126 1.00 96.69 113 LYS A C 1
ATOM 885 O O . LYS A 1 113 ? 14.707 -2.921 -7.823 1.00 96.69 113 LYS A O 1
ATOM 890 N N . ASN A 1 114 ? 14.649 -0.741 -7.227 1.00 97.00 114 ASN A N 1
ATOM 891 C CA . ASN A 1 114 ? 14.503 -0.958 -5.790 1.00 97.00 114 ASN A CA 1
ATOM 892 C C . ASN A 1 114 ? 13.057 -1.313 -5.399 1.00 97.00 114 ASN A C 1
ATOM 894 O O . ASN A 1 114 ? 12.862 -2.109 -4.479 1.00 97.00 114 ASN A O 1
ATOM 898 N N . ALA A 1 115 ? 12.057 -0.776 -6.102 1.00 98.06 115 ALA A N 1
ATOM 899 C CA . ALA A 1 115 ? 10.638 -1.071 -5.903 1.00 98.06 115 ALA A CA 1
ATOM 900 C C . ALA A 1 115 ? 10.232 -2.460 -6.431 1.00 98.06 115 ALA A C 1
ATOM 902 O O . ALA A 1 115 ? 9.290 -3.068 -5.918 1.00 98.06 115 ALA A O 1
ATOM 903 N N . LEU A 1 116 ? 10.959 -3.000 -7.416 1.00 98.06 116 LEU A N 1
ATOM 904 C CA . LEU A 1 116 ? 10.629 -4.235 -8.138 1.00 98.06 116 LEU A CA 1
ATOM 905 C C . LEU A 1 116 ? 10.226 -5.432 -7.247 1.00 98.06 116 LEU A C 1
ATOM 907 O O . LEU A 1 116 ? 9.238 -6.098 -7.565 1.00 98.06 116 LEU A O 1
ATOM 911 N N . PRO A 1 117 ? 10.906 -5.734 -6.119 1.00 98.06 117 PRO A N 1
ATOM 912 C CA . PRO A 1 117 ? 10.489 -6.825 -5.235 1.00 98.06 117 PRO A CA 1
ATOM 913 C C . PRO A 1 117 ? 9.094 -6.624 -4.628 1.00 98.06 117 PRO A C 1
ATOM 915 O O . PRO A 1 117 ? 8.373 -7.600 -4.419 1.00 98.06 117 PRO A O 1
ATOM 918 N N . PHE A 1 118 ? 8.710 -5.379 -4.345 1.00 98.31 118 PHE A N 1
ATOM 919 C CA . PHE A 1 118 ? 7.404 -5.037 -3.790 1.00 98.31 118 PHE A CA 1
ATOM 920 C C . PHE A 1 118 ? 6.315 -5.090 -4.860 1.00 98.31 118 PHE A C 1
ATOM 922 O O . PHE A 1 118 ? 5.279 -5.702 -4.612 1.00 98.31 118 PHE A O 1
ATOM 929 N N . LEU A 1 119 ? 6.585 -4.550 -6.053 1.00 98.38 119 LEU A N 1
ATOM 930 C CA . LEU A 1 119 ? 5.675 -4.597 -7.205 1.00 98.38 119 LEU A CA 1
ATOM 931 C C . LEU A 1 119 ? 5.304 -6.045 -7.554 1.00 98.38 119 LEU A C 1
ATOM 933 O O . LEU A 1 119 ? 4.134 -6.413 -7.580 1.00 98.38 119 LEU A O 1
ATOM 937 N N . ILE A 1 120 ? 6.307 -6.918 -7.682 1.00 98.38 120 ILE A N 1
ATOM 938 C CA . ILE A 1 120 ? 6.094 -8.345 -7.968 1.00 98.38 120 ILE A CA 1
ATOM 939 C C . ILE A 1 120 ? 5.324 -9.039 -6.837 1.00 98.38 120 ILE A C 1
ATOM 941 O O . ILE A 1 120 ? 4.504 -9.926 -7.080 1.00 98.38 120 ILE A O 1
ATOM 945 N N . LYS A 1 121 ? 5.597 -8.676 -5.579 1.00 97.81 121 LYS A N 1
ATOM 946 C CA . LYS A 1 121 ? 4.906 -9.259 -4.423 1.00 97.81 121 LYS A CA 1
ATOM 947 C C . LYS A 1 121 ? 3.434 -8.855 -4.383 1.00 97.81 121 LYS A C 1
ATOM 949 O O . LYS A 1 121 ? 2.601 -9.700 -4.053 1.00 97.81 121 LYS A O 1
ATOM 954 N N . GLU A 1 122 ? 3.125 -7.600 -4.686 1.00 97.56 122 GLU A N 1
ATOM 955 C CA . GLU A 1 122 ? 1.750 -7.117 -4.778 1.00 97.56 122 GLU A CA 1
ATOM 956 C C . GLU A 1 122 ? 1.023 -7.726 -5.977 1.00 97.56 122 GLU A C 1
ATOM 958 O O . GLU A 1 122 ? -0.097 -8.172 -5.794 1.00 97.56 122 GLU A O 1
ATOM 963 N N . HIS A 1 123 ? 1.666 -7.920 -7.128 1.00 96.75 123 HIS A N 1
ATOM 964 C CA . HIS A 1 123 ? 1.032 -8.649 -8.230 1.00 96.75 123 HIS A CA 1
ATOM 965 C C . HIS A 1 123 ? 0.673 -10.100 -7.861 1.00 96.75 123 HIS A C 1
ATOM 967 O O . HIS A 1 123 ? -0.461 -10.554 -8.014 1.00 96.75 123 HIS A O 1
ATOM 973 N N . LYS A 1 124 ? 1.629 -10.849 -7.294 1.00 96.94 124 LYS A N 1
ATOM 974 C CA . LYS A 1 124 ? 1.430 -12.277 -6.975 1.00 96.94 124 LYS A CA 1
ATOM 975 C C . LYS A 1 124 ? 0.487 -12.522 -5.803 1.00 96.94 124 LYS A C 1
ATOM 977 O O . LYS A 1 124 ? -0.180 -13.551 -5.732 1.00 96.94 124 LYS A O 1
ATOM 982 N N . LYS A 1 125 ? 0.492 -11.620 -4.824 1.00 96.50 125 LYS A N 1
ATOM 983 C CA . LYS A 1 125 ? -0.356 -11.696 -3.635 1.00 96.50 125 LYS A CA 1
ATOM 984 C C . LYS A 1 125 ? -0.812 -10.279 -3.307 1.00 96.50 125 LYS A C 1
ATOM 986 O O . LYS A 1 125 ? -0.240 -9.688 -2.391 1.00 96.50 125 LYS A O 1
ATOM 991 N N . PRO A 1 126 ? -1.802 -9.726 -4.013 1.00 95.12 126 PRO A N 1
ATOM 992 C CA . PRO A 1 126 ? -2.227 -8.343 -3.813 1.00 95.12 126 PRO A CA 1
ATOM 993 C C . PRO A 1 126 ? -2.732 -8.137 -2.400 1.00 95.12 126 PRO A C 1
ATOM 995 O O . PRO A 1 126 ? -3.371 -9.031 -1.850 1.00 95.12 126 PRO A O 1
ATOM 998 N N . SER A 1 127 ? -2.405 -6.998 -1.789 1.00 93.31 127 SER A N 1
ATOM 999 C CA . SER A 1 127 ? -2.959 -6.585 -0.489 1.00 93.31 127 SER A CA 1
ATOM 1000 C C . SER A 1 127 ? -4.423 -6.158 -0.605 1.00 93.31 127 SER A C 1
ATOM 1002 O O . SER A 1 12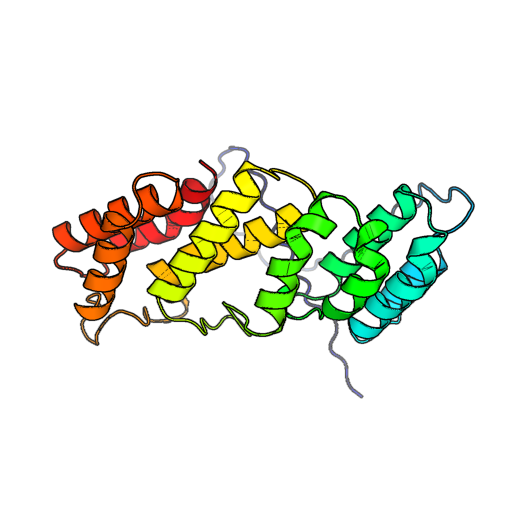7 ? -5.214 -6.359 0.325 1.00 93.31 127 SER A O 1
ATOM 1004 N N . ILE A 1 128 ? -4.773 -5.629 -1.776 1.00 89.12 128 ILE A N 1
ATOM 1005 C CA . ILE A 1 128 ? -6.104 -5.210 -2.195 1.00 89.12 128 ILE A CA 1
ATOM 1006 C C . ILE A 1 128 ? -6.305 -5.703 -3.624 1.00 89.12 128 ILE A C 1
ATOM 1008 O O . ILE A 1 128 ? -5.405 -5.561 -4.442 1.00 89.12 128 ILE A O 1
ATOM 1012 N N . LYS A 1 129 ? -7.466 -6.290 -3.917 1.00 89.31 129 LYS A N 1
ATOM 1013 C CA . LYS A 1 129 ? -7.849 -6.709 -5.269 1.00 89.31 129 LYS A CA 1
ATOM 1014 C C . LYS A 1 129 ? -9.301 -6.334 -5.523 1.00 89.31 129 LYS A C 1
ATOM 1016 O O . LYS A 1 129 ? -10.156 -6.669 -4.702 1.00 89.31 129 LYS A O 1
ATOM 1021 N N . ASN A 1 130 ? -9.587 -5.656 -6.634 1.00 83.81 130 ASN A N 1
ATOM 1022 C CA . ASN A 1 130 ? -10.934 -5.193 -7.001 1.00 83.81 130 ASN A CA 1
ATOM 1023 C C . ASN A 1 130 ? -11.617 -4.421 -5.853 1.00 83.81 130 ASN A C 1
ATOM 1025 O O . ASN A 1 130 ? -12.748 -4.727 -5.466 1.00 83.81 130 ASN A O 1
ATOM 1029 N N . GLY A 1 131 ? -10.874 -3.507 -5.217 1.00 77.75 131 GLY A N 1
ATOM 1030 C CA . GLY A 1 131 ? -11.336 -2.717 -4.067 1.00 77.75 131 GLY A CA 1
ATOM 1031 C C . GLY A 1 131 ? -11.542 -3.502 -2.763 1.00 77.75 131 GLY A C 1
ATOM 1032 O O . GLY A 1 131 ? -11.982 -2.932 -1.766 1.00 77.75 131 GLY A O 1
ATOM 1033 N N . LYS A 1 132 ? -11.233 -4.806 -2.727 1.00 82.81 132 LYS A N 1
ATOM 1034 C CA . LYS A 1 132 ? -11.420 -5.663 -1.550 1.00 82.81 132 LYS A CA 1
ATOM 1035 C C . LYS A 1 132 ? -10.097 -5.991 -0.880 1.00 82.81 132 LYS A C 1
ATOM 1037 O O . LYS A 1 132 ? -9.128 -6.391 -1.519 1.00 82.81 132 LYS A O 1
ATOM 1042 N N . VAL A 1 133 ? -10.092 -5.901 0.444 1.00 87.50 133 VAL A N 1
ATOM 1043 C CA . VAL A 1 133 ? -8.944 -6.257 1.279 1.00 87.50 133 VAL A CA 1
ATOM 1044 C C . VAL A 1 133 ? -8.769 -7.776 1.319 1.00 87.50 133 VAL A C 1
ATOM 1046 O O . VAL A 1 133 ? -9.659 -8.497 1.772 1.00 87.50 133 VAL A O 1
ATOM 1049 N N . THR A 1 134 ? -7.611 -8.277 0.899 1.00 90.19 134 THR A N 1
ATOM 1050 C CA . THR A 1 134 ? -7.348 -9.727 0.782 1.00 90.19 134 THR A CA 1
ATOM 1051 C C . THR A 1 134 ? -6.581 -10.290 1.984 1.00 90.19 134 THR A C 1
ATOM 1053 O O . THR A 1 134 ? -6.611 -11.490 2.256 1.00 90.19 134 THR A O 1
ATOM 1056 N N . LEU A 1 135 ? -5.880 -9.426 2.720 1.00 93.56 135 LEU A N 1
ATOM 1057 C CA . LEU A 1 135 ? -5.014 -9.795 3.837 1.00 93.56 135 LEU A CA 1
ATOM 1058 C C . LEU A 1 135 ? -5.675 -9.504 5.186 1.00 93.56 135 LEU A C 1
ATOM 1060 O O . LEU A 1 135 ? -6.658 -8.770 5.278 1.00 93.56 135 LEU A O 1
ATOM 1064 N N . ASN A 1 136 ? -5.130 -10.093 6.250 1.00 94.81 136 ASN A N 1
ATOM 1065 C CA . ASN A 1 136 ? -5.496 -9.746 7.624 1.00 94.81 136 ASN A CA 1
ATOM 1066 C C . ASN A 1 136 ? -4.716 -8.508 8.117 1.00 94.81 136 ASN A C 1
ATOM 1068 O O . ASN A 1 136 ? -3.734 -8.103 7.493 1.00 94.81 136 ASN A O 1
ATOM 1072 N N . ILE A 1 137 ? -5.132 -7.941 9.257 1.00 97.69 137 ILE A N 1
ATOM 1073 C CA . ILE A 1 137 ? -4.541 -6.724 9.848 1.00 97.69 137 ILE A CA 1
ATOM 1074 C C . ILE A 1 137 ? -3.022 -6.848 10.001 1.00 97.69 137 ILE A C 1
ATOM 1076 O O . ILE A 1 137 ? -2.288 -5.983 9.536 1.00 97.69 137 ILE A O 1
ATOM 1080 N N . SER A 1 138 ? -2.540 -7.929 10.622 1.00 97.50 138 SER A N 1
ATOM 1081 C CA . SER A 1 138 ? -1.106 -8.125 10.877 1.00 97.50 138 SER A CA 1
ATOM 1082 C C . SER A 1 138 ? -0.293 -8.145 9.577 1.00 97.50 138 SER A C 1
ATOM 1084 O O . SER A 1 138 ? 0.730 -7.471 9.478 1.00 97.50 138 SER A O 1
ATOM 1086 N N . ALA A 1 139 ? -0.783 -8.831 8.542 1.00 97.38 139 ALA A N 1
ATOM 1087 C CA . ALA A 1 139 ? -0.123 -8.878 7.243 1.00 97.38 139 ALA A CA 1
ATOM 1088 C C . ALA A 1 139 ? -0.139 -7.520 6.516 1.00 97.38 139 ALA A C 1
ATOM 1090 O O . ALA A 1 139 ? 0.862 -7.165 5.893 1.00 97.38 139 ALA A O 1
ATOM 1091 N N . LEU A 1 140 ? -1.231 -6.751 6.603 1.00 97.94 140 LEU A N 1
ATOM 1092 C CA . LEU A 1 140 ? -1.306 -5.398 6.036 1.00 97.94 140 LEU A CA 1
ATOM 1093 C C . LEU A 1 140 ? -0.342 -4.444 6.739 1.00 97.94 140 LEU A C 1
ATOM 1095 O O . LEU A 1 140 ? 0.430 -3.761 6.076 1.00 97.94 140 LEU A O 1
ATOM 1099 N N . LEU A 1 141 ? -0.328 -4.442 8.073 1.00 98.44 141 LEU A N 1
ATOM 1100 C CA . LEU A 1 141 ? 0.574 -3.595 8.852 1.00 98.44 141 LEU A CA 1
ATOM 1101 C C . LEU A 1 141 ? 2.043 -3.995 8.664 1.00 98.44 141 LEU A C 1
ATOM 1103 O O . LEU A 1 141 ? 2.911 -3.127 8.578 1.00 98.44 141 LEU A O 1
ATOM 1107 N N . GLY A 1 142 ? 2.325 -5.292 8.515 1.00 97.75 142 GLY A N 1
ATOM 1108 C CA . GLY A 1 142 ? 3.652 -5.784 8.146 1.00 97.75 142 GLY A CA 1
ATOM 1109 C C . GLY A 1 142 ? 4.099 -5.300 6.762 1.00 97.75 142 GLY A C 1
ATOM 1110 O O . GLY A 1 142 ? 5.249 -4.898 6.592 1.00 97.75 142 GLY A O 1
ATOM 1111 N N . ARG A 1 143 ? 3.190 -5.269 5.774 1.00 97.50 143 ARG A N 1
ATOM 1112 C CA . ARG A 1 143 ? 3.464 -4.670 4.455 1.00 97.50 143 ARG A CA 1
ATOM 1113 C C . ARG A 1 143 ? 3.686 -3.169 4.546 1.00 97.50 143 ARG A C 1
ATOM 1115 O O . ARG A 1 143 ? 4.701 -2.693 4.053 1.00 97.50 143 ARG A O 1
ATOM 1122 N N . ALA A 1 144 ? 2.802 -2.456 5.238 1.00 98.12 144 ALA A N 1
ATOM 1123 C CA . ALA A 1 144 ? 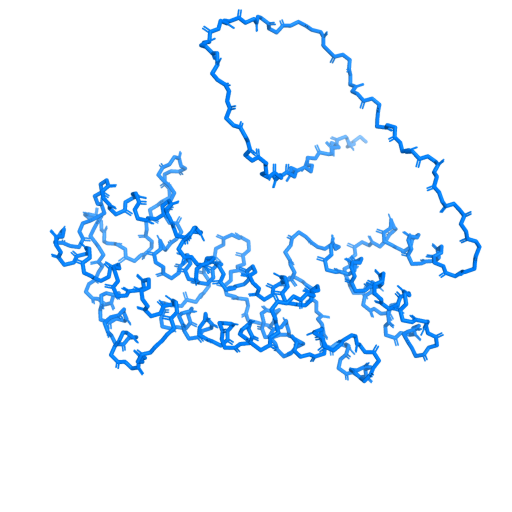2.916 -1.020 5.444 1.00 98.12 144 ALA A CA 1
ATOM 1124 C C . ALA A 1 144 ? 4.268 -0.633 6.054 1.00 98.12 144 ALA A C 1
ATOM 1126 O O . ALA A 1 144 ? 4.895 0.315 5.596 1.00 98.12 144 ALA A O 1
ATOM 1127 N N . LYS A 1 145 ? 4.772 -1.410 7.020 1.00 97.75 145 LYS A N 1
ATOM 1128 C CA . LYS A 1 145 ? 6.111 -1.195 7.583 1.00 97.75 145 LYS A CA 1
ATOM 1129 C C . LYS A 1 145 ? 7.242 -1.376 6.586 1.00 97.75 145 LYS A C 1
ATOM 1131 O O . LYS A 1 145 ? 8.193 -0.597 6.601 1.00 97.75 145 LYS A O 1
ATOM 1136 N N . ALA A 1 146 ? 7.147 -2.382 5.726 1.00 97.62 146 ALA A N 1
ATOM 1137 C CA . ALA A 1 146 ? 8.138 -2.586 4.681 1.00 97.62 146 ALA A CA 1
ATOM 1138 C C . ALA A 1 146 ? 8.118 -1.435 3.657 1.00 97.62 146 ALA A C 1
ATOM 1140 O O . ALA A 1 146 ? 9.181 -0.963 3.256 1.00 97.62 146 ALA A O 1
ATOM 1141 N N . TYR A 1 147 ? 6.929 -0.939 3.299 1.00 98.12 147 TYR A N 1
ATOM 1142 C CA . TYR A 1 147 ? 6.767 0.210 2.403 1.00 98.12 147 TYR A CA 1
ATOM 1143 C C . TYR A 1 147 ? 7.270 1.513 3.029 1.00 98.12 147 TYR A C 1
ATOM 1145 O O . TYR A 1 147 ? 8.044 2.227 2.404 1.00 98.12 147 TYR A O 1
ATOM 1153 N N . GLU A 1 148 ? 6.937 1.782 4.292 1.00 97.81 148 GLU A N 1
ATOM 1154 C CA . GLU A 1 148 ? 7.460 2.925 5.052 1.00 97.81 148 GLU A CA 1
ATOM 1155 C C . GLU A 1 148 ? 8.999 2.929 5.078 1.00 97.81 148 GLU A C 1
ATOM 1157 O O . GLU A 1 148 ? 9.636 3.950 4.814 1.00 97.81 148 GLU A O 1
ATOM 1162 N N . ALA A 1 149 ? 9.617 1.775 5.353 1.00 96.44 149 ALA A N 1
ATOM 1163 C CA . ALA A 1 149 ? 11.072 1.647 5.370 1.00 96.44 149 ALA A CA 1
ATOM 1164 C C . ALA A 1 149 ? 11.704 1.872 3.986 1.00 96.44 149 ALA A C 1
ATOM 1166 O O . ALA A 1 149 ? 12.791 2.447 3.896 1.00 96.44 149 ALA A O 1
ATOM 1167 N N . TYR A 1 150 ? 11.031 1.430 2.919 1.00 96.62 150 TYR A N 1
ATOM 1168 C CA . TYR A 1 150 ? 11.440 1.696 1.543 1.00 96.62 150 TYR A CA 1
ATOM 1169 C C . TYR A 1 150 ? 11.363 3.193 1.214 1.00 96.62 150 TYR A C 1
ATOM 1171 O O . TYR A 1 150 ? 12.358 3.755 0.757 1.00 96.62 150 TYR A O 1
ATOM 1179 N N . LEU A 1 151 ? 10.229 3.844 1.501 1.00 96.94 151 LEU A N 1
ATOM 1180 C CA . LEU A 1 151 ? 9.965 5.249 1.161 1.00 96.94 151 LEU A CA 1
ATOM 1181 C C . LEU A 1 151 ? 10.893 6.211 1.904 1.00 96.94 151 LEU A C 1
ATOM 1183 O O . LEU A 1 151 ? 11.287 7.237 1.361 1.00 96.94 151 LEU A O 1
ATOM 1187 N N . LYS A 1 152 ? 11.328 5.854 3.118 1.00 95.19 152 LYS A N 1
ATOM 1188 C CA . LYS A 1 152 ? 12.352 6.623 3.839 1.00 95.19 152 LYS A CA 1
ATOM 1189 C C . LYS A 1 152 ? 13.688 6.684 3.085 1.00 95.19 152 LYS A C 1
ATOM 1191 O O . LYS A 1 152 ? 14.423 7.655 3.231 1.00 95.19 152 LYS A O 1
ATOM 1196 N N . LYS A 1 153 ? 14.026 5.636 2.328 1.00 95.38 153 LYS A N 1
ATOM 1197 C CA . LYS A 1 153 ? 15.270 5.545 1.545 1.00 95.38 153 LYS A CA 1
ATOM 1198 C C . LYS A 1 153 ? 15.088 5.995 0.094 1.00 95.38 153 LYS A C 1
ATOM 1200 O O . LYS A 1 153 ? 16.056 6.413 -0.524 1.00 95.38 153 LYS A O 1
ATOM 1205 N N . ASN A 1 154 ? 13.870 5.891 -0.433 1.00 95.31 154 ASN A N 1
ATOM 1206 C CA . ASN A 1 154 ? 13.506 6.207 -1.812 1.00 95.31 154 ASN A CA 1
ATOM 1207 C C . ASN A 1 154 ? 12.253 7.109 -1.774 1.00 95.31 154 ASN A C 1
ATOM 1209 O O . ASN A 1 154 ? 11.133 6.607 -1.878 1.00 95.31 154 ASN A O 1
ATOM 1213 N N . PRO A 1 155 ? 12.411 8.421 -1.524 1.00 93.69 155 PRO A N 1
ATOM 1214 C CA . PRO A 1 155 ? 11.278 9.306 -1.245 1.00 93.69 155 PRO A CA 1
ATOM 1215 C C . PRO A 1 155 ? 10.458 9.676 -2.488 1.00 93.69 155 PRO A C 1
ATOM 1217 O O . PRO A 1 155 ? 9.285 10.033 -2.361 1.00 93.69 155 PRO A O 1
ATOM 1220 N N . SER A 1 156 ? 11.055 9.588 -3.677 1.00 94.00 156 SER A N 1
ATOM 1221 C CA . SER A 1 156 ? 10.482 10.029 -4.952 1.00 94.00 156 SER A CA 1
ATOM 1222 C C . SER A 1 156 ? 10.809 9.055 -6.091 1.00 94.00 156 SER A C 1
ATOM 1224 O O . SER A 1 156 ? 11.584 8.110 -5.908 1.00 94.00 156 SER A O 1
ATOM 1226 N N . GLY A 1 157 ? 10.175 9.271 -7.245 1.00 92.75 157 GLY A N 1
ATOM 1227 C CA . GLY A 1 157 ? 10.282 8.425 -8.436 1.00 92.75 157 GLY A CA 1
ATOM 1228 C C . GLY A 1 157 ? 9.029 7.579 -8.663 1.00 92.75 157 GLY A C 1
ATOM 1229 O O . GLY A 1 157 ? 8.283 7.303 -7.724 1.00 92.75 157 GLY A O 1
ATOM 1230 N N . THR A 1 158 ? 8.806 7.160 -9.907 1.00 91.81 158 THR A N 1
ATOM 1231 C CA . THR A 1 158 ? 7.618 6.410 -10.343 1.00 91.81 158 THR A CA 1
ATOM 1232 C C . THR A 1 158 ? 7.410 5.123 -9.538 1.00 91.81 158 THR A C 1
ATOM 1234 O O . THR A 1 158 ? 6.298 4.820 -9.103 1.00 91.81 158 THR A O 1
ATOM 1237 N N . GLY A 1 159 ? 8.489 4.380 -9.265 1.00 94.56 159 GLY A N 1
ATOM 1238 C CA . GLY A 1 159 ? 8.435 3.195 -8.414 1.00 94.56 159 GLY A CA 1
ATOM 1239 C C . GLY A 1 159 ? 8.033 3.554 -6.985 1.00 94.56 159 GLY A C 1
ATOM 1240 O O . GLY A 1 159 ? 7.195 2.884 -6.384 1.00 94.56 159 GLY A O 1
ATOM 1241 N N . SER A 1 160 ? 8.582 4.645 -6.451 1.00 95.94 160 SER A N 1
ATOM 1242 C CA . SER A 1 160 ? 8.254 5.131 -5.109 1.00 95.94 160 SER A CA 1
ATOM 1243 C C . SER A 1 160 ? 6.822 5.641 -4.993 1.00 95.94 160 SER A C 1
ATOM 1245 O O . SER A 1 160 ? 6.201 5.434 -3.954 1.00 95.94 160 SER A O 1
ATOM 1247 N N . ASP A 1 161 ? 6.268 6.236 -6.045 1.00 95.75 161 ASP A N 1
ATOM 1248 C CA . ASP A 1 161 ? 4.877 6.686 -6.074 1.00 95.75 161 ASP A CA 1
ATOM 1249 C C . ASP A 1 161 ? 3.906 5.500 -5.980 1.00 95.75 161 ASP A C 1
ATOM 1251 O O . ASP A 1 161 ? 2.981 5.529 -5.164 1.00 95.75 161 ASP A O 1
ATOM 1255 N N . ALA A 1 162 ? 4.184 4.401 -6.691 1.00 96.62 162 ALA A N 1
ATOM 1256 C CA . ALA A 1 162 ? 3.426 3.159 -6.535 1.00 96.62 162 ALA A CA 1
ATOM 1257 C C . ALA A 1 162 ? 3.547 2.575 -5.118 1.00 96.62 162 ALA A C 1
ATOM 1259 O O . ALA A 1 162 ? 2.543 2.206 -4.508 1.00 96.62 162 ALA A O 1
ATOM 1260 N N . ILE A 1 163 ? 4.757 2.536 -4.542 1.00 97.88 163 ILE A N 1
ATOM 1261 C CA . ILE A 1 163 ? 4.933 2.049 -3.163 1.00 97.88 163 ILE A CA 1
ATOM 1262 C C . ILE A 1 163 ? 4.227 2.956 -2.148 1.00 97.88 163 ILE A C 1
ATOM 1264 O O . ILE A 1 163 ? 3.707 2.456 -1.149 1.00 97.88 163 ILE A O 1
ATOM 1268 N N . ARG A 1 164 ? 4.157 4.268 -2.395 1.00 97.19 164 ARG A N 1
ATOM 1269 C CA . ARG A 1 164 ? 3.408 5.210 -1.553 1.00 97.19 164 ARG A CA 1
ATOM 1270 C C . ARG A 1 164 ? 1.913 4.928 -1.600 1.00 97.19 164 ARG A C 1
ATOM 1272 O O . ARG A 1 164 ? 1.302 4.828 -0.541 1.00 97.19 164 ARG A O 1
ATOM 1279 N N . SER A 1 165 ? 1.360 4.691 -2.787 1.00 95.62 165 SER A N 1
ATOM 1280 C CA . SER A 1 165 ? -0.028 4.243 -2.925 1.00 95.62 165 SER A CA 1
ATOM 1281 C C . SER A 1 165 ? -0.268 2.935 -2.155 1.00 95.62 165 SER A C 1
ATOM 1283 O O . SER A 1 165 ? -1.162 2.869 -1.313 1.00 95.62 165 SER A O 1
ATOM 1285 N N . PHE A 1 166 ? 0.604 1.930 -2.312 1.00 97.12 166 PHE A N 1
ATOM 1286 C CA . PHE A 1 166 ? 0.487 0.661 -1.580 1.00 97.12 166 PHE A CA 1
ATOM 1287 C C . PHE A 1 166 ? 0.583 0.824 -0.061 1.00 97.12 166 PHE A C 1
ATOM 1289 O O . PHE A 1 166 ? -0.089 0.109 0.687 1.00 97.12 166 PHE A O 1
ATOM 1296 N N . TYR A 1 167 ? 1.427 1.744 0.405 1.00 97.88 167 TYR A N 1
ATOM 1297 C CA . TYR A 1 167 ? 1.558 2.105 1.811 1.00 97.88 167 TYR A CA 1
ATOM 1298 C C . TYR A 1 167 ? 0.266 2.696 2.369 1.00 97.88 167 TYR A C 1
ATOM 1300 O O . TYR A 1 167 ? -0.248 2.204 3.379 1.00 97.88 167 TYR A O 1
ATOM 1308 N N . GLU A 1 168 ? -0.262 3.719 1.702 1.00 96.62 168 GLU A N 1
ATOM 1309 C CA . GLU A 1 168 ? -1.482 4.415 2.105 1.00 96.62 168 GLU A CA 1
ATOM 1310 C C . GLU A 1 168 ? -2.676 3.461 2.152 1.00 96.62 168 GLU A C 1
ATOM 1312 O O . GLU A 1 168 ? -3.396 3.403 3.155 1.00 96.62 168 GLU A O 1
ATOM 1317 N N . ASP A 1 169 ? -2.809 2.634 1.121 1.00 95.50 169 ASP A N 1
ATOM 1318 C CA . ASP A 1 169 ? -3.798 1.573 1.013 1.00 95.50 169 ASP A CA 1
ATOM 1319 C C . ASP A 1 169 ? -3.685 0.550 2.144 1.00 95.50 169 ASP A C 1
ATOM 1321 O O . ASP A 1 169 ? -4.664 0.261 2.836 1.00 95.50 169 ASP A O 1
ATOM 1325 N N . ALA A 1 170 ? -2.487 0.004 2.373 1.00 97.12 170 ALA A N 1
ATOM 1326 C CA . ALA A 1 170 ? -2.285 -1.036 3.373 1.00 97.12 170 ALA A CA 1
ATOM 1327 C C . ALA A 1 170 ? -2.634 -0.540 4.782 1.00 97.12 170 ALA A C 1
ATOM 1329 O O . ALA A 1 170 ? -3.317 -1.252 5.524 1.00 97.12 170 ALA A O 1
ATOM 1330 N N . VAL A 1 171 ? -2.215 0.676 5.157 1.00 97.81 171 VAL A N 1
ATOM 1331 C CA . VAL A 1 171 ? -2.546 1.243 6.474 1.00 97.81 171 VAL A CA 1
ATOM 1332 C C . VAL A 1 171 ? -4.029 1.574 6.574 1.00 97.81 171 VAL A C 1
ATOM 1334 O O . VAL A 1 171 ? -4.666 1.225 7.571 1.00 97.81 171 VAL A O 1
ATOM 1337 N N . THR A 1 172 ? -4.594 2.202 5.541 1.00 96.44 172 THR A N 1
ATOM 1338 C CA . THR A 1 172 ? -6.011 2.574 5.522 1.00 96.44 172 THR A CA 1
ATOM 1339 C C . THR A 1 172 ? -6.883 1.341 5.673 1.00 96.44 172 THR A C 1
ATOM 1341 O O . THR A 1 172 ? -7.683 1.264 6.601 1.00 96.44 172 THR A O 1
ATOM 1344 N N . GLN A 1 173 ? -6.664 0.315 4.854 1.00 95.69 173 GLN A N 1
ATOM 1345 C CA . GLN A 1 173 ? -7.444 -0.917 4.906 1.00 95.69 173 GLN A CA 1
ATOM 1346 C C . GLN A 1 173 ? -7.184 -1.754 6.161 1.00 95.69 173 GLN A C 1
ATOM 1348 O O . GLN A 1 173 ? -8.078 -2.478 6.614 1.00 95.69 173 GLN A O 1
ATOM 1353 N N . ALA A 1 174 ? -5.993 -1.663 6.760 1.00 97.50 174 ALA A N 1
ATOM 1354 C CA . ALA A 1 174 ? -5.734 -2.279 8.056 1.00 97.50 174 ALA A CA 1
ATOM 1355 C C . ALA A 1 174 ? -6.573 -1.646 9.168 1.00 97.50 174 ALA A C 1
ATOM 1357 O O . ALA A 1 174 ? -6.960 -2.365 10.073 1.00 97.50 174 ALA A O 1
ATOM 1358 N N . ILE A 1 175 ? -6.862 -0.343 9.101 1.00 97.56 175 ILE A N 1
ATOM 1359 C CA . ILE A 1 175 ? -7.553 0.416 10.155 1.00 97.56 175 ILE A CA 1
ATOM 1360 C C . ILE A 1 175 ? -9.068 0.486 9.924 1.00 97.56 175 ILE A C 1
ATOM 1362 O O . ILE A 1 175 ? -9.863 0.244 10.836 1.00 97.56 175 ILE A O 1
ATOM 1366 N N . THR A 1 176 ? -9.486 0.836 8.709 1.00 95.31 176 THR A N 1
ATOM 1367 C CA . THR A 1 176 ? -10.899 1.040 8.363 1.00 95.31 176 THR A CA 1
ATOM 1368 C C . THR A 1 176 ? -11.593 -0.270 8.028 1.00 95.31 176 THR A C 1
ATOM 1370 O O . THR A 1 176 ? -12.815 -0.355 8.111 1.00 95.31 176 THR A O 1
ATOM 1373 N N . GLY A 1 177 ? -10.837 -1.293 7.620 1.00 92.69 177 GLY A N 1
ATOM 1374 C CA . GLY A 1 177 ? -11.413 -2.555 7.181 1.00 92.69 177 GLY A CA 1
ATOM 1375 C C . GLY A 1 177 ? -12.364 -2.411 5.993 1.00 92.69 177 GLY A C 1
ATOM 1376 O O . GLY A 1 177 ? -13.303 -3.201 5.893 1.00 92.69 177 GLY A O 1
ATOM 1377 N N . GLY A 1 178 ? -12.158 -1.392 5.153 1.00 90.12 178 GLY A N 1
ATOM 1378 C CA . GLY A 1 178 ? -13.033 -1.044 4.033 1.00 90.12 178 GLY A CA 1
ATOM 1379 C C . GLY A 1 178 ? -14.276 -0.235 4.414 1.00 90.12 178 GLY A C 1
ATOM 1380 O O . GLY A 1 178 ? -15.154 -0.072 3.578 1.00 90.12 178 GLY A O 1
ATOM 1381 N N . TYR A 1 179 ? -14.382 0.258 5.653 1.00 92.56 179 TYR A N 1
ATOM 1382 C CA . TYR A 1 179 ? -15.540 1.034 6.108 1.00 92.56 179 TYR A CA 1
ATOM 1383 C C . TYR A 1 179 ? -15.817 2.252 5.219 1.00 92.56 179 TYR A C 1
ATOM 1385 O O . TYR A 1 179 ? -14.951 3.116 5.069 1.00 92.56 179 TYR A O 1
ATOM 1393 N N . GLN A 1 180 ? -17.043 2.343 4.701 1.00 90.44 180 GLN A N 1
ATOM 1394 C CA . GLN A 1 180 ? -17.553 3.476 3.927 1.00 90.44 180 GLN A CA 1
ATOM 1395 C C . GLN A 1 180 ? -19.025 3.677 4.285 1.00 90.44 180 GLN A C 1
ATOM 1397 O O . GLN A 1 180 ? -19.893 2.904 3.873 1.00 90.44 180 GLN A O 1
ATOM 1402 N N . LYS A 1 181 ? -19.305 4.707 5.084 1.00 88.94 181 LYS A N 1
ATOM 1403 C CA . LYS A 1 181 ? -20.635 4.947 5.652 1.00 88.94 181 LYS A CA 1
ATOM 1404 C C . LYS A 1 181 ? -21.664 5.257 4.571 1.00 88.94 181 LYS A C 1
ATOM 1406 O O . LYS A 1 181 ? -22.755 4.697 4.586 1.00 88.94 181 LYS A O 1
ATOM 1411 N N . GLU A 1 182 ? -21.289 6.114 3.630 1.00 90.38 182 GLU A N 1
ATOM 1412 C CA . GLU A 1 182 ? -22.125 6.617 2.538 1.00 90.38 182 GLU A CA 1
ATOM 1413 C C . GLU A 1 182 ? -22.522 5.501 1.563 1.00 90.38 182 GLU A C 1
ATOM 1415 O O . GLU A 1 182 ? -23.591 5.555 0.966 1.00 90.38 182 GLU A O 1
ATOM 1420 N N . MET A 1 183 ? -21.693 4.459 1.449 1.00 87.88 183 MET A N 1
ATOM 1421 C CA . MET A 1 183 ? -21.954 3.278 0.619 1.00 87.88 183 MET A CA 1
ATOM 1422 C C . MET A 1 183 ? -22.519 2.091 1.415 1.00 87.88 183 MET A C 1
ATOM 1424 O O . MET A 1 183 ? -22.656 0.992 0.882 1.00 87.88 183 MET A O 1
ATOM 1428 N N . GLY A 1 184 ? -22.812 2.274 2.707 1.00 89.75 184 GLY A N 1
ATOM 1429 C CA . GLY A 1 184 ? -23.302 1.205 3.581 1.00 89.75 184 GLY A CA 1
ATOM 1430 C C . GLY A 1 184 ? -22.293 0.076 3.838 1.00 89.75 184 GLY A C 1
ATOM 1431 O O . GLY A 1 184 ? -22.670 -0.986 4.342 1.00 89.75 184 GLY A O 1
ATOM 1432 N N . VAL A 1 185 ? -21.009 0.277 3.522 1.00 90.06 185 VAL A N 1
ATOM 1433 C CA . VAL A 1 185 ? -19.960 -0.731 3.709 1.00 90.06 185 VAL A CA 1
ATOM 1434 C C . VAL A 1 185 ? -19.523 -0.741 5.170 1.00 90.06 185 VAL A C 1
ATOM 1436 O O . VAL A 1 185 ? -18.940 0.215 5.689 1.00 90.06 185 VAL A O 1
ATOM 1439 N N . LYS A 1 186 ? -19.799 -1.853 5.854 1.00 91.94 186 LYS A N 1
ATOM 1440 C CA . LYS A 1 186 ? -19.420 -2.063 7.257 1.00 91.94 186 LYS A CA 1
ATOM 1441 C C . LYS A 1 186 ? -17.926 -2.366 7.391 1.00 91.94 186 LYS A C 1
ATOM 1443 O O . LYS A 1 186 ? -17.315 -2.967 6.513 1.00 91.94 186 LYS A O 1
ATOM 1448 N N . ASN A 1 187 ? -17.351 -2.015 8.540 1.00 93.31 187 ASN A N 1
ATOM 1449 C CA . ASN A 1 187 ? -15.968 -2.356 8.865 1.00 93.31 187 ASN A CA 1
ATOM 1450 C C . ASN A 1 187 ? -15.845 -3.875 9.065 1.00 93.31 187 ASN A C 1
ATOM 1452 O O . ASN A 1 187 ? -16.462 -4.430 9.976 1.00 93.31 187 ASN A O 1
ATOM 1456 N N . ARG A 1 188 ? -15.005 -4.541 8.265 1.00 93.75 188 ARG A N 1
ATOM 1457 C CA . ARG A 1 188 ? -14.810 -6.004 8.325 1.00 93.75 188 ARG A CA 1
ATOM 1458 C C . ARG A 1 188 ? -14.236 -6.531 9.649 1.00 93.75 188 ARG A C 1
ATOM 1460 O O . ARG A 1 188 ? -14.256 -7.734 9.887 1.00 93.75 188 ARG A O 1
ATOM 1467 N N . TYR A 1 189 ? -13.656 -5.662 10.473 1.00 95.31 189 TYR A N 1
ATOM 1468 C CA . TYR A 1 189 ? -13.062 -6.007 11.767 1.00 95.31 189 TYR A CA 1
ATOM 1469 C C . TYR A 1 189 ? -14.013 -5.754 12.939 1.00 95.31 189 TYR A C 1
ATOM 1471 O O . TYR A 1 189 ? -13.654 -6.047 14.087 1.00 95.31 189 TYR A O 1
ATOM 1479 N N . ALA A 1 190 ? -15.198 -5.203 12.664 1.00 94.38 190 ALA A N 1
ATOM 1480 C CA . ALA A 1 190 ? -16.229 -4.947 13.650 1.00 94.38 190 ALA A CA 1
ATOM 1481 C C . ALA A 1 190 ? -17.274 -6.069 13.695 1.00 94.38 190 ALA A C 1
ATOM 1483 O O . ALA A 1 190 ? -17.533 -6.756 12.710 1.00 94.38 190 ALA A O 1
ATOM 1484 N N . ASN A 1 191 ? -17.875 -6.257 14.866 1.00 91.69 191 ASN A N 1
ATOM 1485 C CA . ASN A 1 191 ? -19.003 -7.161 15.062 1.00 91.69 191 ASN A CA 1
ATOM 1486 C C . ASN A 1 191 ? -20.334 -6.510 14.624 1.00 91.69 191 ASN A C 1
ATOM 1488 O O . ASN A 1 191 ? -20.378 -5.353 14.203 1.00 91.69 191 ASN A O 1
ATOM 1492 N N . ALA A 1 192 ? -21.448 -7.233 14.783 1.00 87.69 192 ALA A N 1
ATOM 1493 C CA . ALA A 1 192 ? -22.788 -6.744 14.440 1.00 87.69 192 ALA A CA 1
ATOM 1494 C C . ALA A 1 192 ? -23.218 -5.468 15.200 1.00 87.69 192 ALA A C 1
ATOM 1496 O O . ALA A 1 192 ? -24.103 -4.757 14.735 1.00 87.69 192 ALA A O 1
ATOM 1497 N N . LYS A 1 193 ? -22.577 -5.155 16.336 1.00 88.25 193 LYS A N 1
ATOM 1498 C CA . LYS A 1 193 ? -22.811 -3.949 17.149 1.00 88.25 193 LYS A CA 1
ATOM 1499 C C . LYS A 1 193 ? -21.871 -2.791 16.777 1.00 88.25 193 LYS A C 1
ATOM 1501 O O . LYS A 1 193 ? -21.727 -1.848 17.552 1.00 88.25 193 LYS A O 1
ATOM 1506 N N . SER A 1 194 ? -21.191 -2.869 15.630 1.00 91.69 194 SER A N 1
ATOM 1507 C CA . SER A 1 194 ? -20.206 -1.877 15.174 1.00 91.69 194 SER A CA 1
ATOM 1508 C C . SER A 1 194 ? -19.067 -1.644 16.175 1.00 91.69 194 SER A C 1
ATOM 1510 O O . SER A 1 194 ? -18.535 -0.538 16.288 1.00 91.69 194 SER A O 1
ATOM 1512 N N . GLN A 1 195 ? -18.684 -2.691 16.910 1.00 96.19 195 GLN A N 1
ATOM 1513 C CA . GLN A 1 195 ? -17.520 -2.682 17.791 1.00 96.19 195 GLN A CA 1
ATOM 1514 C C . GLN A 1 195 ? -16.383 -3.472 17.165 1.00 96.19 195 GLN A C 1
ATOM 1516 O O . GLN A 1 195 ? -16.571 -4.628 16.783 1.00 96.19 195 GLN A O 1
ATOM 1521 N N . VAL A 1 196 ? -15.195 -2.872 17.100 1.00 96.81 196 VAL A N 1
ATOM 1522 C CA . VAL A 1 196 ? -13.974 -3.561 16.676 1.00 96.81 196 VAL A CA 1
ATOM 1523 C C . VAL A 1 196 ? -13.741 -4.772 17.579 1.00 96.81 196 VAL A C 1
ATOM 1525 O O . VAL A 1 196 ? -13.744 -4.668 18.807 1.00 96.81 196 VAL A O 1
ATOM 1528 N N . SER A 1 197 ? -13.567 -5.939 16.962 1.00 97.00 197 SER A N 1
ATOM 1529 C CA . SER A 1 197 ? -13.429 -7.207 17.677 1.00 97.00 197 SER A CA 1
ATOM 1530 C C . SER A 1 197 ? -12.185 -7.242 18.569 1.00 97.00 197 SER A C 1
ATOM 1532 O O . SER A 1 197 ? -11.167 -6.609 18.281 1.00 97.00 197 SER A O 1
ATOM 1534 N N . GLN A 1 198 ? -12.230 -8.059 19.626 1.00 96.00 198 GLN A N 1
ATOM 1535 C CA . GLN A 1 198 ? -11.065 -8.275 20.487 1.00 96.00 198 GLN A CA 1
ATOM 1536 C C . GLN A 1 198 ? -9.870 -8.834 19.701 1.00 96.00 198 GLN A C 1
ATOM 1538 O O . GLN A 1 198 ? -8.741 -8.411 19.922 1.00 96.00 198 GLN A O 1
ATOM 1543 N N . LYS A 1 199 ? -10.124 -9.716 18.725 1.00 96.38 199 LYS A N 1
ATOM 1544 C CA . LYS A 1 199 ? -9.091 -10.252 17.829 1.00 96.38 199 LYS A CA 1
ATOM 1545 C C . LYS A 1 199 ? -8.373 -9.139 17.061 1.00 96.38 199 LYS A C 1
ATOM 1547 O O . LYS A 1 199 ? -7.148 -9.129 17.022 1.00 96.38 199 LYS A O 1
ATOM 1552 N N . ALA A 1 200 ? -9.118 -8.198 16.481 1.00 97.50 200 ALA A N 1
ATOM 1553 C CA . ALA A 1 200 ? -8.534 -7.059 15.777 1.00 97.50 200 ALA A CA 1
ATOM 1554 C C . ALA A 1 200 ? -7.753 -6.140 16.728 1.00 97.50 200 ALA A C 1
ATOM 1556 O O . ALA A 1 200 ? -6.625 -5.762 16.415 1.00 97.50 200 ALA A O 1
ATOM 1557 N N . MET A 1 201 ? -8.304 -5.857 17.916 1.00 98.00 201 MET A N 1
ATOM 1558 C CA . MET A 1 201 ? -7.610 -5.089 18.958 1.00 98.00 201 MET A CA 1
ATOM 1559 C C . MET A 1 201 ? -6.245 -5.686 19.303 1.00 98.00 201 MET A C 1
ATOM 1561 O O . MET A 1 201 ? -5.250 -4.967 19.260 1.00 98.00 201 MET A O 1
ATOM 1565 N N . SER A 1 202 ? -6.175 -6.995 19.557 1.00 98.12 202 SER A N 1
ATOM 1566 C CA . SER A 1 202 ? -4.911 -7.668 19.868 1.00 98.12 202 SER A CA 1
ATOM 1567 C C . SER A 1 202 ? -3.892 -7.559 18.731 1.00 98.12 202 SER A C 1
ATOM 1569 O O . SER A 1 202 ? -2.706 -7.382 18.991 1.00 98.12 202 SER A O 1
ATOM 1571 N N . GLN A 1 203 ? -4.326 -7.601 17.466 1.00 98.50 203 GLN A N 1
ATOM 1572 C CA . GLN A 1 203 ? -3.415 -7.419 16.329 1.00 98.50 203 GLN A CA 1
ATOM 1573 C C . GLN A 1 203 ? -2.830 -6.000 16.271 1.00 98.50 203 GLN A C 1
ATOM 1575 O O . GLN A 1 203 ? -1.637 -5.851 16.007 1.00 98.50 203 GLN A O 1
ATOM 1580 N N . TYR A 1 204 ? -3.630 -4.965 16.548 1.00 98.56 204 TYR A N 1
ATOM 1581 C CA . TYR A 1 204 ? -3.125 -3.590 16.611 1.00 98.56 204 TYR A CA 1
ATOM 1582 C C . TYR A 1 204 ? -2.177 -3.373 17.794 1.00 98.56 204 TYR A C 1
ATOM 1584 O O . TYR A 1 204 ? -1.131 -2.745 17.643 1.00 98.56 204 TYR A O 1
ATOM 1592 N N . GLU A 1 205 ? -2.522 -3.896 18.971 1.00 98.38 205 GLU A N 1
ATOM 1593 C CA . GLU A 1 205 ? -1.700 -3.768 20.177 1.00 98.38 205 GLU A CA 1
ATOM 1594 C C . GLU A 1 205 ? -0.355 -4.482 20.026 1.00 98.38 205 GLU A C 1
ATOM 1596 O O . GLU A 1 205 ? 0.681 -3.894 20.341 1.00 98.38 205 GLU A O 1
ATOM 1601 N N . ASN A 1 206 ? -0.354 -5.697 19.468 1.00 98.38 206 ASN A N 1
ATOM 1602 C CA . ASN A 1 206 ? 0.876 -6.427 19.166 1.00 98.38 206 ASN A CA 1
ATOM 1603 C C . ASN A 1 206 ? 1.756 -5.641 18.193 1.00 98.38 206 ASN A C 1
ATOM 1605 O O . ASN A 1 206 ? 2.938 -5.448 18.460 1.00 98.38 206 ASN A O 1
ATOM 1609 N N . PHE A 1 207 ? 1.172 -5.082 17.128 1.00 98.56 207 PHE A N 1
ATOM 1610 C CA . PHE A 1 207 ? 1.920 -4.247 16.193 1.00 98.56 207 PHE A CA 1
ATOM 1611 C C . PHE A 1 207 ? 2.573 -3.035 16.878 1.00 98.56 207 PHE A C 1
ATOM 1613 O O . PHE A 1 207 ? 3.746 -2.744 16.637 1.00 98.56 207 PHE A O 1
ATOM 1620 N N . VAL A 1 208 ? 1.843 -2.334 17.753 1.00 98.38 208 VAL A N 1
ATOM 1621 C CA . VAL A 1 208 ? 2.371 -1.177 18.500 1.00 98.38 208 VAL A CA 1
ATOM 1622 C C . VAL A 1 208 ? 3.473 -1.586 19.481 1.00 98.38 208 VAL A C 1
ATOM 1624 O O . VAL A 1 208 ? 4.407 -0.809 19.684 1.00 98.38 208 VAL A O 1
ATOM 1627 N N . LYS A 1 209 ? 3.378 -2.780 20.077 1.00 97.56 209 LYS A N 1
ATOM 1628 C CA . LYS A 1 209 ? 4.380 -3.336 20.996 1.00 97.56 209 LYS A CA 1
ATOM 1629 C C . LYS A 1 209 ? 5.665 -3.743 20.270 1.00 97.56 209 LYS A C 1
ATOM 1631 O O . LYS A 1 209 ? 6.756 -3.445 20.746 1.00 97.56 209 LYS A O 1
ATOM 1636 N N . GLU A 1 210 ? 5.539 -4.409 19.127 1.00 97.25 210 GLU A N 1
ATOM 1637 C CA . GLU A 1 210 ? 6.667 -4.929 18.342 1.00 97.25 210 GLU A CA 1
ATOM 1638 C C . GLU A 1 210 ? 7.443 -3.824 17.610 1.00 97.25 210 GLU A C 1
ATOM 1640 O O . GLU A 1 210 ? 8.622 -3.986 17.298 1.00 97.25 210 GLU A O 1
ATOM 1645 N N . ASN A 1 211 ? 6.811 -2.674 17.357 1.00 96.06 211 ASN A N 1
ATOM 1646 C CA . ASN A 1 211 ? 7.405 -1.577 16.601 1.00 96.06 211 ASN A CA 1
ATOM 1647 C C . ASN A 1 211 ? 7.678 -0.361 17.497 1.00 96.06 211 ASN A C 1
ATOM 1649 O O . ASN A 1 211 ? 6.776 0.207 18.112 1.00 96.06 211 ASN A O 1
ATOM 1653 N N . LYS A 1 212 ? 8.933 0.101 17.528 1.00 90.62 212 LYS A N 1
ATOM 1654 C CA . LYS A 1 212 ? 9.343 1.218 18.400 1.00 90.62 212 LYS A CA 1
ATOM 1655 C C . LYS A 1 212 ? 9.139 2.600 17.771 1.00 90.62 212 LYS A C 1
ATOM 1657 O O . LYS A 1 212 ? 8.864 3.561 18.480 1.00 90.62 212 LYS A O 1
ATOM 1662 N N . THR A 1 213 ? 9.255 2.717 16.448 1.00 94.00 213 THR A N 1
ATOM 1663 C CA . THR A 1 213 ? 9.257 4.005 15.727 1.00 94.00 213 THR A CA 1
ATOM 1664 C C . THR A 1 213 ? 8.482 3.924 14.402 1.00 94.00 213 THR A C 1
ATOM 1666 O O . THR A 1 213 ? 7.952 2.869 14.045 1.00 94.00 213 THR A O 1
ATOM 1669 N N . GLY A 1 214 ? 8.384 5.046 13.680 1.00 95.25 214 GLY A N 1
ATOM 1670 C CA . GLY A 1 214 ? 7.725 5.164 12.370 1.00 95.25 214 GLY A CA 1
ATOM 1671 C C . GLY A 1 214 ? 6.295 5.713 12.427 1.00 95.25 214 GLY A C 1
ATOM 1672 O O . GLY A 1 214 ? 5.583 5.536 13.421 1.00 95.25 214 GLY A O 1
ATOM 1673 N N . THR A 1 215 ? 5.887 6.381 11.352 1.00 96.88 215 THR A N 1
ATOM 1674 C CA . THR A 1 215 ? 4.556 6.958 11.126 1.00 96.88 215 THR A CA 1
ATOM 1675 C C . THR A 1 215 ? 3.463 5.896 11.226 1.00 96.88 215 THR A C 1
ATOM 1677 O O . THR A 1 215 ? 2.498 6.102 11.962 1.00 96.88 215 THR A O 1
ATOM 1680 N N . THR A 1 216 ? 3.643 4.706 10.638 1.00 97.81 216 THR A N 1
ATOM 1681 C CA . THR A 1 216 ? 2.649 3.616 10.743 1.00 97.81 216 THR A CA 1
ATOM 1682 C C . THR A 1 216 ? 2.352 3.264 12.198 1.00 97.81 216 THR A C 1
ATOM 1684 O O . THR A 1 216 ? 1.199 3.136 12.604 1.00 97.81 216 THR A O 1
ATOM 1687 N N . ARG A 1 217 ? 3.397 3.143 13.025 1.00 97.69 217 ARG A N 1
ATOM 1688 C CA . ARG A 1 217 ? 3.249 2.816 14.447 1.00 97.69 217 ARG A CA 1
ATOM 1689 C C . ARG A 1 217 ? 2.560 3.934 15.215 1.00 97.69 217 ARG A C 1
ATOM 1691 O O . ARG A 1 217 ? 1.732 3.642 16.074 1.00 97.69 217 ARG A O 1
ATOM 1698 N N . LYS A 1 218 ? 2.887 5.197 14.927 1.00 98.12 218 LYS A N 1
ATOM 1699 C CA . LYS A 1 218 ? 2.219 6.357 15.539 1.00 98.12 218 LYS A CA 1
ATOM 1700 C C . LYS A 1 218 ? 0.719 6.339 15.233 1.00 98.12 218 LYS A C 1
ATOM 1702 O O . LYS A 1 218 ? -0.079 6.356 16.164 1.00 98.12 218 LYS A O 1
ATOM 1707 N N . VAL A 1 219 ? 0.348 6.186 13.961 1.00 98.38 219 VAL A N 1
ATOM 1708 C CA . VAL A 1 219 ? -1.056 6.148 13.520 1.00 98.38 219 VAL A CA 1
ATOM 1709 C C . VAL A 1 219 ? -1.817 4.978 14.149 1.00 98.38 219 VAL A C 1
ATOM 1711 O O . VAL A 1 219 ? -2.895 5.183 14.706 1.00 98.38 219 VAL A O 1
ATOM 1714 N N . VAL A 1 220 ? -1.257 3.763 14.144 1.00 98.50 220 VAL A N 1
ATOM 1715 C CA . VAL A 1 220 ? -1.914 2.606 14.781 1.00 98.50 220 VAL A CA 1
ATOM 1716 C C . VAL A 1 220 ? -2.033 2.802 16.296 1.00 98.50 220 VAL A C 1
ATOM 1718 O O . VAL A 1 220 ? -3.069 2.482 16.873 1.00 98.50 220 VAL A O 1
ATOM 1721 N N . SER A 1 221 ? -1.027 3.386 16.952 1.00 98.56 221 SER A N 1
ATOM 1722 C CA . SER A 1 221 ? -1.088 3.696 18.386 1.00 98.56 221 SER A CA 1
ATOM 1723 C C . SER A 1 221 ? -2.187 4.710 18.715 1.00 98.56 221 SER A C 1
ATOM 1725 O O . SER A 1 221 ? -2.892 4.538 19.710 1.00 98.56 221 SER A O 1
ATOM 1727 N N . GLU A 1 222 ? -2.353 5.754 17.901 1.00 98.38 222 GLU A N 1
ATOM 1728 C CA . GLU A 1 222 ? -3.456 6.708 18.049 1.00 98.38 222 GLU A CA 1
ATOM 1729 C C . GLU A 1 222 ? -4.813 6.015 17.890 1.00 98.38 222 GLU A C 1
ATOM 1731 O O . GLU A 1 222 ? -5.719 6.246 18.695 1.00 98.38 222 GLU A O 1
ATOM 1736 N N . TYR A 1 223 ? -4.934 5.118 16.907 1.00 98.50 223 TYR A N 1
ATOM 1737 C CA . TYR A 1 223 ? -6.157 4.359 16.672 1.00 98.50 223 TYR A CA 1
ATOM 1738 C C . TYR A 1 223 ? -6.507 3.433 17.844 1.00 98.50 223 TYR A C 1
ATOM 1740 O O . TYR A 1 223 ? -7.640 3.452 18.323 1.00 98.50 223 TYR A O 1
ATOM 1748 N N . VAL A 1 224 ? -5.532 2.685 18.374 1.00 98.56 224 VAL A N 1
ATOM 1749 C CA . VAL A 1 224 ? -5.708 1.833 19.566 1.00 98.56 224 VAL A CA 1
ATOM 1750 C C . VAL A 1 224 ? -6.205 2.653 20.754 1.00 98.56 224 VAL A C 1
ATOM 1752 O O . VAL A 1 224 ? -7.173 2.269 21.413 1.00 98.56 224 VAL A O 1
ATOM 1755 N N . ASN A 1 225 ? -5.583 3.805 21.015 1.00 98.50 225 ASN A N 1
ATOM 1756 C CA . ASN A 1 225 ? -5.980 4.682 22.115 1.00 98.50 225 ASN A CA 1
ATOM 1757 C C . ASN A 1 225 ? -7.401 5.228 21.928 1.00 98.50 225 ASN A C 1
ATOM 1759 O O . ASN A 1 225 ? -8.166 5.314 22.891 1.00 98.50 225 ASN A O 1
ATOM 1763 N N . LEU A 1 226 ? -7.773 5.573 20.695 1.00 98.50 226 LEU A N 1
ATOM 1764 C CA . LEU A 1 226 ? -9.122 6.021 20.367 1.00 98.50 226 LEU A CA 1
ATOM 1765 C C . LEU A 1 226 ? -10.160 4.912 20.577 1.00 98.50 226 LEU A C 1
ATOM 1767 O O . LEU A 1 226 ? -11.205 5.164 21.179 1.00 98.50 226 LEU A O 1
ATOM 1771 N N . LEU A 1 227 ? -9.869 3.686 20.137 1.00 98.12 227 LEU A N 1
ATOM 1772 C CA . LEU A 1 227 ? -10.753 2.539 20.343 1.00 98.12 227 LEU A CA 1
ATOM 1773 C C . LEU A 1 227 ? -10.935 2.226 21.831 1.00 98.12 227 LEU A C 1
ATOM 1775 O O . LEU A 1 227 ? -12.061 2.004 22.262 1.00 98.12 227 LEU A O 1
ATOM 1779 N N . LYS A 1 228 ? -9.877 2.294 22.649 1.00 97.44 228 LYS A N 1
ATOM 1780 C CA . LYS A 1 228 ? -9.990 2.123 24.111 1.00 97.44 228 LYS A CA 1
ATOM 1781 C C . LYS A 1 228 ? -10.924 3.155 24.746 1.00 97.44 228 LYS A C 1
ATOM 1783 O O . LYS A 1 228 ? -11.801 2.789 25.519 1.00 97.44 228 LYS A O 1
ATOM 1788 N N . LYS A 1 229 ? -10.798 4.430 24.365 1.00 97.81 229 LYS A N 1
ATOM 1789 C CA . LYS A 1 229 ? -11.648 5.529 24.869 1.00 97.81 229 LYS A CA 1
ATOM 1790 C C . LYS A 1 229 ? -13.111 5.443 24.427 1.00 97.81 229 LYS A C 1
ATOM 1792 O O . LYS A 1 229 ? -13.958 6.114 25.004 1.00 97.81 229 LYS A O 1
ATOM 1797 N N . THR A 1 230 ? -13.400 4.686 23.375 1.00 96.75 230 THR A N 1
ATOM 1798 C CA . THR A 1 230 ? -14.738 4.585 22.772 1.00 96.75 230 THR A CA 1
ATOM 1799 C C . THR A 1 230 ? -15.375 3.217 22.991 1.00 96.75 230 THR A C 1
ATOM 1801 O O . THR A 1 230 ? -16.350 2.890 22.318 1.00 96.75 230 THR A O 1
ATOM 1804 N N . ASP A 1 231 ? -14.830 2.405 23.905 1.00 95.62 231 ASP A N 1
ATOM 1805 C CA . ASP A 1 231 ? -15.272 1.022 24.127 1.00 95.62 231 ASP A CA 1
ATOM 1806 C C . ASP A 1 231 ? -15.362 0.225 22.805 1.00 95.62 231 ASP A C 1
ATOM 1808 O O . ASP A 1 231 ? -16.321 -0.489 22.501 1.00 95.62 231 ASP A O 1
ATOM 1812 N N . LYS A 1 232 ? -14.352 0.441 21.951 1.00 96.88 232 LYS A N 1
ATOM 1813 C CA . LYS A 1 232 ? -14.161 -0.154 20.619 1.00 96.88 232 LYS A CA 1
ATOM 1814 C C . LYS A 1 232 ? -15.269 0.170 19.609 1.00 96.88 232 LYS A C 1
ATOM 1816 O O . LYS A 1 232 ? -15.252 -0.386 18.511 1.00 96.88 232 LYS A O 1
ATOM 1821 N N . LYS A 1 233 ? -16.217 1.053 19.935 1.00 96.88 233 LYS A N 1
ATOM 1822 C CA . LYS A 1 233 ? -17.331 1.435 19.054 1.00 96.88 233 LYS A CA 1
ATOM 1823 C C . LYS A 1 233 ? -16.847 2.343 17.927 1.00 96.88 233 LYS A C 1
ATOM 1825 O O . LYS A 1 233 ? -16.106 3.301 18.155 1.00 96.88 233 LYS A O 1
ATOM 1830 N N . ILE A 1 234 ? -17.336 2.100 16.713 1.00 95.62 234 ILE A N 1
ATOM 1831 C CA . ILE A 1 234 ? -17.160 3.013 15.577 1.00 95.62 234 ILE A CA 1
ATOM 1832 C C . ILE A 1 234 ? -18.068 4.231 15.796 1.00 95.62 234 ILE A C 1
ATOM 1834 O O . ILE A 1 234 ? -19.222 4.271 15.383 1.00 95.62 234 ILE A O 1
ATOM 1838 N N . THR A 1 235 ? -17.551 5.210 16.535 1.00 96.56 235 THR A N 1
ATOM 1839 C CA . THR A 1 235 ? -18.214 6.493 16.815 1.00 96.56 235 THR A CA 1
ATOM 1840 C C . THR A 1 235 ? -17.847 7.547 15.767 1.00 96.56 235 THR A C 1
ATOM 1842 O O . THR A 1 235 ? -16.883 7.378 15.023 1.00 96.56 235 THR A O 1
ATOM 1845 N N . LYS A 1 236 ? -18.507 8.715 15.784 1.00 96.12 236 LYS A N 1
ATOM 1846 C CA . LYS A 1 236 ? -18.133 9.868 14.937 1.00 96.12 236 LYS A CA 1
ATOM 1847 C C . LYS A 1 236 ? -16.660 10.289 15.094 1.00 96.12 236 LYS A C 1
ATOM 1849 O O . LYS A 1 236 ? -16.043 10.757 14.140 1.00 96.12 236 LYS A O 1
ATOM 1854 N N . LYS A 1 237 ? -16.061 10.090 16.279 1.00 97.31 237 LYS A N 1
ATOM 1855 C CA . LYS A 1 237 ? -14.623 10.337 16.507 1.00 97.31 237 LYS A CA 1
ATOM 1856 C C . LYS A 1 237 ? -13.748 9.342 15.737 1.00 97.31 237 LYS A C 1
ATOM 1858 O O . LYS A 1 237 ? -12.728 9.741 15.185 1.00 97.31 237 LYS A O 1
ATOM 1863 N N . VAL A 1 238 ? -14.158 8.074 15.670 1.00 97.44 238 VAL A N 1
ATOM 1864 C CA . VAL A 1 238 ? -13.488 7.038 14.865 1.00 97.44 238 VAL A CA 1
ATOM 1865 C C . VAL A 1 238 ? -13.644 7.319 13.371 1.00 97.44 238 VAL A C 1
ATOM 1867 O O . VAL A 1 238 ? -12.658 7.257 12.648 1.00 97.44 238 VAL A O 1
ATOM 1870 N N . GLU A 1 239 ? -14.831 7.722 12.918 1.00 96.44 239 GLU A N 1
ATOM 1871 C CA . GLU A 1 239 ? -15.052 8.127 11.519 1.00 96.44 239 GLU A CA 1
ATOM 1872 C C . GLU A 1 239 ? -14.184 9.336 11.136 1.00 96.44 239 GLU A C 1
ATOM 1874 O O . GLU A 1 239 ? -13.535 9.349 10.094 1.00 96.44 239 GLU A O 1
ATOM 1879 N N . THR A 1 240 ? -14.087 10.329 12.024 1.00 97.19 240 THR A N 1
ATOM 1880 C CA . THR A 1 240 ? -13.207 11.492 11.825 1.00 97.19 240 THR A CA 1
ATOM 1881 C C . THR A 1 240 ? -11.739 11.069 11.750 1.00 97.19 240 THR A C 1
ATOM 1883 O O . THR A 1 240 ? -10.980 11.594 10.936 1.00 97.19 240 THR A O 1
ATOM 1886 N N . PHE A 1 241 ? -11.333 10.093 12.568 1.00 98.00 241 PHE A N 1
ATOM 1887 C CA . PHE A 1 241 ? -9.997 9.514 12.490 1.00 98.00 241 PHE A CA 1
ATOM 1888 C C . PHE A 1 241 ? -9.758 8.839 11.133 1.00 98.00 241 PHE A C 1
ATOM 1890 O O . PHE A 1 241 ? -8.736 9.128 10.513 1.00 98.00 241 PHE A O 1
ATOM 1897 N N . TYR A 1 242 ? -10.702 8.032 10.635 1.00 96.75 242 TYR A N 1
ATOM 1898 C CA . TYR A 1 242 ? -10.621 7.404 9.308 1.00 96.75 242 TYR A CA 1
ATOM 1899 C C . TYR A 1 242 ? -10.421 8.436 8.196 1.00 96.75 242 TYR A C 1
ATOM 1901 O O . TYR A 1 242 ? -9.473 8.322 7.422 1.00 96.75 242 TYR A O 1
ATOM 1909 N N . ASN A 1 243 ? -11.217 9.505 8.193 1.00 94.81 243 ASN A N 1
ATOM 1910 C CA . ASN A 1 243 ? -11.127 10.572 7.191 1.00 94.81 243 ASN A CA 1
ATOM 1911 C C . ASN A 1 243 ? -9.815 11.374 7.271 1.00 94.81 243 ASN A C 1
ATOM 1913 O O . ASN A 1 243 ? -9.444 12.075 6.332 1.00 94.81 243 ASN A O 1
ATOM 1917 N N . SER A 1 244 ? -9.095 11.287 8.392 1.00 96.00 244 SER A N 1
ATOM 1918 C CA . SER A 1 244 ? -7.814 11.969 8.588 1.00 96.00 244 SER A CA 1
ATOM 1919 C C . SER A 1 244 ? -6.590 11.127 8.215 1.00 96.00 244 SER A C 1
ATOM 1921 O O . SER A 1 244 ? -5.481 11.664 8.225 1.00 96.00 244 SER A O 1
ATOM 1923 N N . LEU A 1 245 ? -6.760 9.833 7.903 1.00 95.94 245 LEU A N 1
ATOM 1924 C CA . LEU A 1 245 ? -5.648 8.894 7.715 1.00 95.94 245 LEU A CA 1
ATOM 1925 C C . LEU A 1 245 ? -4.668 9.354 6.640 1.00 95.94 245 LEU A C 1
ATOM 1927 O O . LEU A 1 245 ? -3.480 9.439 6.924 1.00 95.94 245 LEU A O 1
ATOM 1931 N N . TYR A 1 246 ? -5.159 9.750 5.466 1.00 92.00 246 TYR A N 1
ATOM 1932 C CA . TYR A 1 246 ? -4.317 10.250 4.376 1.00 92.00 246 TYR A CA 1
ATOM 1933 C C . TYR A 1 246 ? -3.368 11.369 4.842 1.00 92.00 246 TYR A C 1
ATOM 1935 O O . TYR A 1 246 ? -2.150 11.253 4.744 1.00 92.00 246 TYR A O 1
ATOM 1943 N N . LYS A 1 247 ? -3.912 12.398 5.508 1.00 93.12 247 LYS A N 1
ATOM 1944 C CA . LYS A 1 247 ? -3.123 13.518 6.055 1.00 93.12 247 LYS A CA 1
ATOM 1945 C C . LYS A 1 247 ? -2.130 13.090 7.138 1.00 93.12 247 LYS A C 1
ATOM 1947 O O . LYS A 1 247 ? -1.139 13.777 7.366 1.00 93.12 247 LYS A O 1
ATOM 1952 N N . LYS A 1 248 ? -2.414 12.011 7.871 1.00 94.12 248 LYS A N 1
ATOM 1953 C CA . LYS A 1 248 ? -1.520 11.477 8.909 1.00 94.12 248 LYS A CA 1
ATOM 1954 C C . LYS A 1 248 ? -0.368 10.665 8.322 1.00 94.12 248 LYS A C 1
ATOM 1956 O O . LYS A 1 248 ? 0.680 10.610 8.953 1.00 94.12 248 LYS A O 1
ATOM 1961 N N . LEU A 1 249 ? -0.560 10.044 7.159 1.00 92.69 249 LEU A N 1
ATOM 1962 C CA . LEU A 1 249 ? 0.445 9.202 6.503 1.00 92.69 249 LEU A CA 1
ATOM 1963 C C . LEU A 1 249 ? 1.468 10.001 5.689 1.00 92.69 249 LEU A C 1
ATOM 1965 O O . LEU A 1 249 ? 2.548 9.486 5.422 1.00 92.69 249 LEU A O 1
ATOM 1969 N N . GLN A 1 250 ? 1.158 11.257 5.370 1.00 83.00 250 GLN A N 1
ATOM 1970 C CA . GLN A 1 250 ? 2.061 12.197 4.697 1.00 83.00 250 GLN A CA 1
ATOM 1971 C C . GLN A 1 250 ? 3.052 12.912 5.636 1.00 83.00 250 GLN A C 1
ATOM 1973 O O . GLN A 1 250 ? 3.836 13.736 5.173 1.00 83.00 250 GLN A O 1
ATOM 1978 N N . LYS A 1 251 ? 2.993 12.642 6.946 1.00 62.06 251 LYS A N 1
ATOM 1979 C CA . LYS A 1 251 ? 3.842 13.256 7.981 1.00 62.06 251 LYS A CA 1
ATOM 1980 C C . LYS A 1 251 ? 4.959 12.323 8.438 1.00 62.06 251 LYS A C 1
ATOM 1982 O O . LYS A 1 251 ? 6.033 12.857 8.778 1.00 62.06 251 LYS A O 1
#

Foldseek 3Di:
DDDDDDDDDDDDDDDDDDDDDDDDDDDDDDDDDDDDPDPPDPDDDDDVVLVVCLVVPPDLVSLLVVCLVCLVPDDPVNLQVSLVSSCPSDPALLCHQLPSCVVVLVSHDPLLSLLSVVSNVCNVPNCADPLAGPDALLVLLVLLVVLQVSCVVVVDDSSNVNSLVSNLVSLLCSQQVSDDVVVVDQRPQADPQQFRDPVSLVSLVVSLVVDDDDLSNVLSVVSSVVCVVVVRHCDPVVVVSSVCSVVSSVD

pLDDT: mean 82.91, std 25.5, range [23.3, 98.56]

Sequence (251 aa):
MRLKRFGVLMLASLMMVGSVSPAMVKAENLKSPTVYVSSARQSKVTGDGFYELLLKATDSKEVVSYIKEHIKTASESQIDEYMRGLFSFEDDVRDIDFTPLKAVKNYLPTDVKNALPFLIKEHKKPSIKNGKVTLNISALLGRAKAYEAYLKKNPSGTGSDAIRSFYEDAVTQAITGGYQKEMGVKNRYANAKSQVSQKAMSQYENFVKENKTGTTRKVVSEYVNLLKKTDKKITKKVETFYNSLYKKLQK